Protein AF-0000000080324802 (afdb_homodimer)

Organism: NCBI:txid1503925

Foldseek 3Di:
DPPPPDDQDPVDPVSVVCQQQVDPFRLVQLVVQAVDWDWLVRSPVRTPPDDSVNSVVSVVSNVVVQQKDKDWDPDVVITIIIHGDPNVVVCVVVSVVVVVVCVVCVVVVVVVVVVVVD/DPPPPDDQDPVDPVSVVCQQQVDPFRLVQLVVQAVDWDWLVRSPVRTPPDDSVNSVVNVVSNVVVQQKDKDWDPDVVITIIIHGDPNVVVCVVVSVVVVVVCVVCVVVVVVVVVVVVD

Nearest PDB structures (foldseek):
  4a5m-assembly1_B  TM=9.464E-01  e=4.669E-08  Bacillus subtilis
  4a5n-assembly2_D  TM=9.193E-01  e=5.627E-08  Bacillus subtilis
  7kd3-assembly1_A  TM=9.322E-01  e=9.259E-08  Clostridioides difficile R20291
  2fsw-assembly1_A  TM=8.978E-01  e=1.345E-07  Porphyromonas gingivalis W83
  1yyv-assembly1_B  TM=8.438E-01  e=3.878E-06  Salmonella enterica subsp. enterica serovar Typhimurium str. LT2

Solvent-accessible surface area (backbone atoms only — not comparable to full-atom values): 12964 Å² total; per-residue (Å²): 99,89,68,67,88,70,79,80,56,59,88,37,12,46,59,39,30,29,72,69,48,32,36,57,53,45,58,59,52,51,55,58,27,70,78,38,72,36,35,71,70,56,48,48,71,70,40,85,89,54,48,70,71,58,46,52,52,52,50,49,50,29,36,65,70,47,28,33,42,77,47,77,42,96,44,94,71,76,41,54,33,33,34,64,29,75,63,30,54,69,45,48,64,56,47,51,51,40,21,52,52,11,46,73,40,20,66,60,49,51,53,44,57,58,48,70,56,96,101,89,67,68,86,70,80,80,54,58,87,36,13,48,58,37,32,30,70,69,48,33,37,56,53,45,59,59,51,52,56,56,27,69,78,38,73,36,34,71,70,57,48,47,72,70,39,85,88,52,49,70,69,57,47,51,53,53,52,51,52,31,37,67,70,48,28,32,42,76,48,77,41,96,44,94,71,74,40,56,33,34,35,63,29,74,64,29,55,69,44,47,64,57,49,51,52,39,22,52,51,10,46,72,42,22,65,59,50,51,54,43,56,60,49,69,54,98

pLDDT: mean 93.92, std 11.59, range [32.81, 98.88]

Radius of gyration: 18.69 Å; Cα contacts (8 Å, |Δi|>4): 326; chains: 2; bounding box: 40×59×43 Å

Structure (mmCIF, N/CA/C/O backbone):
data_AF-0000000080324802-model_v1
#
loop_
_entity.id
_entity.type
_entity.pdbx_description
1 polymer 'Contig104, whole genome shotgun sequence'
#
loop_
_atom_site.group_PDB
_atom_site.id
_atom_site.type_symbol
_atom_site.label_atom_id
_atom_site.label_alt_id
_atom_site.label_comp_id
_atom_site.label_asym_id
_atom_site.label_entity_id
_atom_site.label_seq_id
_atom_site.pdbx_PDB_ins_code
_atom_site.Cartn_x
_atom_site.Cartn_y
_atom_site.Cartn_z
_atom_site.occupancy
_atom_site.B_iso_or_equiv
_atom_site.auth_seq_id
_atom_site.auth_comp_id
_atom_site.auth_asym_id
_atom_site.auth_atom_id
_atom_site.pdbx_PDB_model_num
ATOM 1 N N . MET A 1 1 ? -12.227 -21.125 10.648 1 33.34 1 MET A N 1
ATOM 2 C CA . MET A 1 1 ? -12.555 -20.016 9.773 1 33.34 1 MET A CA 1
ATOM 3 C C . MET A 1 1 ? -11.938 -18.719 10.281 1 33.34 1 MET A C 1
ATOM 5 O O . MET A 1 1 ? -12.203 -18.297 11.406 1 33.34 1 MET A O 1
ATOM 9 N N . TYR A 1 2 ? -10.719 -18.5 10.031 1 48.22 2 TYR A N 1
ATOM 10 C CA . TYR A 1 2 ? -10.094 -17.328 10.633 1 48.22 2 TYR A CA 1
ATOM 11 C C . TYR A 1 2 ? -10.953 -16.094 10.43 1 48.22 2 TYR A C 1
ATOM 13 O O . TYR A 1 2 ? -11.211 -15.68 9.297 1 48.22 2 TYR A O 1
ATOM 21 N N . GLN A 1 3 ? -12.023 -16.016 11.266 1 51.84 3 GLN A N 1
ATOM 22 C CA . GLN A 1 3 ? -12.992 -14.93 11.211 1 51.84 3 GLN A CA 1
ATOM 23 C C . GLN A 1 3 ? -12.289 -13.57 11.281 1 51.84 3 GLN A C 1
ATOM 25 O O . GLN A 1 3 ? -11.484 -13.328 12.188 1 51.84 3 GLN A O 1
ATOM 30 N N . ARG A 1 4 ? -12.18 -13.109 10.062 1 65.12 4 ARG A N 1
ATOM 31 C CA . ARG A 1 4 ? -11.695 -11.734 10.125 1 65.12 4 ARG A CA 1
ATOM 32 C C . ARG A 1 4 ? -12.484 -10.93 11.148 1 65.12 4 ARG A C 1
ATOM 34 O O . ARG A 1 4 ? -13.719 -10.992 11.18 1 65.12 4 ARG A O 1
ATOM 41 N N . LYS A 1 5 ? -12 -10.469 12.211 1 64.25 5 LYS A N 1
ATOM 42 C CA . LYS A 1 5 ? -12.648 -9.727 13.281 1 64.25 5 LYS A CA 1
ATOM 43 C C . LYS A 1 5 ? -13.328 -8.469 12.742 1 64.25 5 LYS A C 1
ATOM 45 O O . LYS A 1 5 ? -14.438 -8.125 13.156 1 64.25 5 LYS A O 1
ATOM 50 N N . ILE A 1 6 ? -12.766 -7.824 11.641 1 72.25 6 ILE A N 1
ATOM 51 C CA . ILE A 1 6 ? -13.391 -6.633 11.078 1 72.25 6 ILE A CA 1
ATOM 52 C C . ILE A 1 6 ? -13.805 -6.906 9.633 1 72.25 6 ILE A C 1
ATOM 54 O O . ILE A 1 6 ? -12.961 -7.16 8.773 1 72.25 6 ILE A O 1
ATOM 58 N N . PRO A 1 7 ? -15.156 -6.93 9.469 1 85.62 7 PRO A N 1
ATOM 59 C CA . PRO A 1 7 ? -15.633 -7.227 8.117 1 85.62 7 PRO A CA 1
ATOM 60 C C . PRO A 1 7 ? -15.172 -6.203 7.086 1 85.62 7 PRO A C 1
ATOM 62 O O . PRO A 1 7 ? -15.039 -5.02 7.406 1 85.62 7 PRO A O 1
ATOM 65 N N . ILE A 1 8 ? -14.969 -6.656 5.902 1 90.19 8 ILE A N 1
ATOM 66 C CA . ILE A 1 8 ? -14.602 -5.789 4.785 1 90.19 8 ILE A CA 1
ATOM 67 C C . ILE A 1 8 ? -15.844 -5.086 4.246 1 90.19 8 ILE A C 1
ATOM 69 O O . ILE A 1 8 ? -16.891 -5.711 4.094 1 90.19 8 ILE A O 1
ATOM 73 N N . ASP A 1 9 ? -15.766 -3.789 4.125 1 94.31 9 ASP A N 1
ATOM 74 C CA . ASP A 1 9 ? -16.812 -3.037 3.43 1 94.31 9 ASP A CA 1
ATOM 75 C C . ASP A 1 9 ? -16.625 -3.123 1.916 1 94.31 9 ASP A C 1
ATOM 77 O O . ASP A 1 9 ? -15.859 -2.355 1.333 1 94.31 9 ASP A O 1
ATOM 81 N N . TYR A 1 10 ? -17.422 -3.932 1.257 1 95.88 10 TYR A N 1
ATOM 82 C CA . TYR A 1 10 ? -17.234 -4.207 -0.165 1 95.88 10 TYR A CA 1
ATOM 83 C C . TYR A 1 10 ? -17.797 -3.068 -1.014 1 95.88 10 TYR A C 1
ATOM 85 O O . TYR A 1 10 ? -17.578 -3.031 -2.229 1 95.88 10 TYR A O 1
ATOM 93 N N . ASP A 1 11 ? -18.453 -2.109 -0.338 1 96.19 11 ASP A N 1
ATOM 94 C CA . ASP A 1 11 ? -18.969 -0.951 -1.063 1 96.19 11 ASP A CA 1
ATOM 95 C C . ASP A 1 11 ? -17.922 0.167 -1.113 1 96.19 11 ASP A C 1
ATOM 97 O O . ASP A 1 11 ? -18.125 1.177 -1.792 1 96.19 11 ASP A O 1
ATOM 101 N N . CYS A 1 12 ? -16.906 -0.024 -0.441 1 96.62 12 CYS A N 1
ATOM 102 C CA . CYS A 1 12 ? -15.781 0.908 -0.493 1 96.62 12 CYS A CA 1
ATOM 103 C C . CYS A 1 12 ? -14.625 0.328 -1.299 1 96.62 12 CYS A C 1
ATOM 105 O O . CYS A 1 12 ? -13.898 -0.542 -0.814 1 96.62 12 CYS A O 1
ATOM 107 N N . GLY A 1 13 ? -14.414 0.91 -2.438 1 98.38 13 GLY A N 1
ATOM 108 C CA . GLY A 1 13 ? -13.391 0.405 -3.34 1 98.38 13 GLY A CA 1
ATOM 109 C C . GLY A 1 13 ? -11.992 0.485 -2.76 1 98.38 13 GLY A C 1
ATOM 110 O O . GLY A 1 13 ? -11.18 -0.419 -2.959 1 98.38 13 GLY A O 1
ATOM 111 N N . LEU A 1 14 ? -11.812 1.562 -2.102 1 98 14 LEU A N 1
ATOM 112 C CA . LEU A 1 14 ? -10.492 1.759 -1.514 1 98 14 LEU A CA 1
ATOM 113 C C . LEU A 1 14 ? -10.211 0.702 -0.453 1 98 14 LEU A C 1
ATOM 115 O O . LEU A 1 14 ? -9.109 0.152 -0.399 1 98 14 LEU A O 1
ATOM 119 N N . THR A 1 15 ? -11.172 0.353 0.375 1 96.88 15 THR A N 1
ATOM 120 C CA . THR A 1 15 ? -11.031 -0.7 1.375 1 96.88 15 THR A CA 1
ATOM 121 C C . THR A 1 15 ? -10.742 -2.041 0.712 1 96.88 15 THR A C 1
ATOM 123 O O . THR A 1 15 ? -9.852 -2.779 1.156 1 96.88 15 THR A O 1
ATOM 126 N N . VAL A 1 16 ? -11.414 -2.299 -0.353 1 97.75 16 VAL A N 1
ATOM 127 C CA . VAL A 1 16 ? -11.203 -3.535 -1.098 1 97.75 16 VAL A CA 1
ATOM 128 C C . VAL A 1 16 ? -9.789 -3.568 -1.665 1 97.75 16 VAL A C 1
ATOM 130 O O . VAL A 1 16 ? -9.078 -4.562 -1.514 1 97.75 16 VAL A O 1
ATOM 133 N N . ALA A 1 17 ? -9.375 -2.459 -2.258 1 98.44 17 ALA A N 1
ATOM 134 C CA . ALA A 1 17 ? -8.047 -2.379 -2.85 1 98.44 17 ALA A CA 1
ATOM 135 C C . ALA A 1 17 ? -6.965 -2.594 -1.795 1 98.44 17 ALA A C 1
ATOM 137 O O . ALA A 1 17 ? -6.004 -3.332 -2.023 1 98.44 17 ALA A O 1
ATOM 138 N N . MET A 1 18 ? -7.129 -2.004 -0.628 1 97.38 18 MET A N 1
ATOM 139 C CA . MET A 1 18 ? -6.094 -2.086 0.399 1 97.38 18 MET A CA 1
ATOM 140 C C . MET A 1 18 ? -6.062 -3.475 1.029 1 97.38 18 MET A C 1
ATOM 142 O O . MET A 1 18 ? -5.012 -3.934 1.476 1 97.38 18 MET A O 1
ATOM 146 N N . GLU A 1 19 ? -7.18 -4.168 0.976 1 96.5 19 GLU A N 1
ATOM 147 C CA . GLU A 1 19 ? -7.184 -5.562 1.403 1 96.5 19 GLU A CA 1
ATOM 148 C C . GLU A 1 19 ? -6.305 -6.422 0.496 1 96.5 19 GLU A C 1
ATOM 150 O O . GLU A 1 19 ? -5.602 -7.316 0.969 1 96.5 19 GLU A O 1
ATOM 155 N N . VAL A 1 20 ? -6.297 -6.094 -0.735 1 98 20 VAL A N 1
ATOM 156 C CA . VAL A 1 20 ? -5.664 -6.941 -1.741 1 98 20 VAL A CA 1
ATOM 157 C C . VAL A 1 20 ? -4.199 -6.547 -1.907 1 98 20 VAL A C 1
ATOM 159 O O . VAL A 1 20 ? -3.316 -7.406 -1.938 1 98 20 VAL A O 1
ATOM 162 N N . VAL A 1 21 ? -3.982 -5.176 -1.928 1 98 21 VAL A N 1
ATOM 163 C CA . VAL A 1 21 ? -2.641 -4.773 -2.33 1 98 21 VAL A CA 1
ATOM 164 C C . VAL A 1 21 ? -2.072 -3.783 -1.315 1 98 21 VAL A C 1
ATOM 166 O O . VAL A 1 21 ? -0.993 -3.223 -1.523 1 98 21 VAL A O 1
ATOM 169 N N . GLY A 1 22 ? -2.758 -3.549 -0.226 1 96.44 22 GLY A N 1
ATOM 170 C CA . GLY A 1 22 ? -2.338 -2.586 0.778 1 96.44 22 GLY A CA 1
ATOM 171 C C . GLY A 1 22 ? -1.146 -3.053 1.592 1 96.44 22 GLY A C 1
ATOM 172 O O . GLY A 1 22 ? -1.295 -3.443 2.752 1 96.44 22 GLY A O 1
ATOM 173 N N . SER A 1 23 ? -0.041 -3.113 1.056 1 95.31 23 SER A N 1
ATOM 174 C CA . SER A 1 23 ? 1.214 -3.457 1.717 1 95.31 23 SER A CA 1
ATOM 175 C C . SER A 1 23 ? 2.395 -2.744 1.064 1 95.31 23 SER A C 1
ATOM 177 O O . SER A 1 23 ? 2.311 -2.32 -0.09 1 95.31 23 SER A O 1
ATOM 179 N N . LYS A 1 24 ? 3.461 -2.707 1.739 1 94 24 LYS A N 1
ATOM 180 C CA . LYS A 1 24 ? 4.652 -2.016 1.256 1 94 24 LYS A CA 1
ATOM 181 C C . LYS A 1 24 ? 5.25 -2.729 0.048 1 94 24 LYS A C 1
ATOM 183 O O . LYS A 1 24 ? 5.848 -2.092 -0.822 1 94 24 LYS A O 1
ATOM 188 N N . TRP A 1 25 ? 4.898 -4.062 -0.118 1 96.69 25 TRP A N 1
ATOM 189 C CA . TRP A 1 25 ? 5.711 -4.867 -1.022 1 96.69 25 TRP A CA 1
ATOM 190 C C . TRP A 1 25 ? 4.895 -5.316 -2.232 1 96.69 25 TRP A C 1
ATOM 192 O O . TRP A 1 25 ? 5.461 -5.676 -3.268 1 96.69 25 TRP A O 1
ATOM 202 N N . LYS A 1 26 ? 3.645 -5.266 -2.199 1 98.06 26 LYS A N 1
ATOM 203 C CA . LYS A 1 26 ? 2.83 -6.008 -3.16 1 98.06 26 LYS A CA 1
ATOM 204 C C . LYS A 1 26 ? 2.92 -5.383 -4.551 1 98.06 26 LYS A C 1
ATOM 206 O O . LYS A 1 26 ? 2.998 -6.098 -5.551 1 98.06 26 LYS A O 1
ATOM 211 N N . PHE A 1 27 ? 2.963 -4.094 -4.59 1 98.25 27 PHE A N 1
ATOM 212 C CA . PHE A 1 27 ? 3.062 -3.445 -5.891 1 98.25 27 PHE A CA 1
ATOM 213 C C . PHE A 1 27 ? 4.395 -3.766 -6.555 1 98.25 27 PHE A C 1
ATOM 215 O O . PHE A 1 27 ? 4.441 -4.055 -7.754 1 98.25 27 PHE A O 1
ATOM 222 N N . CYS A 1 28 ? 5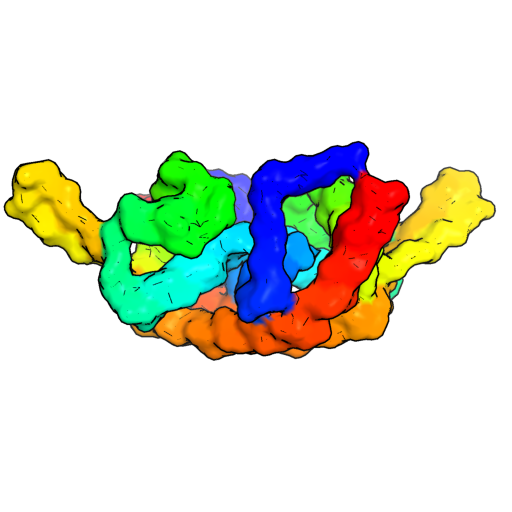.438 -3.805 -5.805 1 98.06 28 CYS A N 1
ATOM 223 C CA . CYS A 1 28 ? 6.75 -4.141 -6.344 1 98.06 28 CYS A CA 1
ATOM 224 C C . CYS A 1 28 ? 6.801 -5.598 -6.785 1 98.06 28 CYS A C 1
ATOM 226 O O . CYS A 1 28 ? 7.359 -5.91 -7.836 1 98.06 28 CYS A O 1
ATOM 228 N N . LEU A 1 29 ? 6.199 -6.426 -6.012 1 98.62 29 LEU A N 1
ATOM 229 C CA . LEU A 1 29 ? 6.145 -7.84 -6.355 1 98.62 29 LEU A CA 1
ATOM 230 C C . LEU A 1 29 ? 5.402 -8.047 -7.672 1 98.62 29 LEU A C 1
ATOM 232 O O . LEU A 1 29 ? 5.887 -8.758 -8.555 1 98.62 29 LEU A O 1
ATOM 236 N N . LEU A 1 30 ? 4.254 -7.371 -7.785 1 98.81 30 LEU A N 1
ATOM 237 C CA . LEU A 1 30 ? 3.441 -7.52 -8.984 1 98.81 30 LEU A CA 1
ATOM 238 C C . LEU A 1 30 ? 4.164 -6.961 -10.211 1 98.81 30 LEU A C 1
ATOM 240 O O . LEU A 1 30 ? 4.074 -7.523 -11.297 1 98.81 30 LEU A O 1
ATOM 244 N N . ASP A 1 31 ? 4.855 -5.879 -10.008 1 98.62 31 ASP A N 1
ATOM 245 C CA . ASP A 1 31 ? 5.664 -5.309 -11.086 1 98.62 31 ASP A CA 1
ATOM 246 C C . ASP A 1 31 ? 6.73 -6.297 -11.547 1 98.62 31 ASP A C 1
ATOM 248 O O . ASP A 1 31 ? 6.895 -6.52 -12.75 1 98.62 31 ASP A O 1
ATOM 252 N N . GLU A 1 32 ? 7.445 -6.91 -10.648 1 98.56 32 GLU A N 1
ATOM 253 C CA . GLU A 1 32 ? 8.5 -7.863 -10.984 1 98.56 32 GLU A CA 1
ATOM 254 C C . GLU A 1 32 ? 7.93 -9.086 -11.703 1 98.56 32 GLU A C 1
ATOM 256 O O . GLU A 1 32 ? 8.492 -9.539 -12.695 1 98.56 32 GLU A O 1
ATOM 261 N N . ILE A 1 33 ? 6.812 -9.555 -11.258 1 98.81 33 ILE A N 1
ATOM 262 C CA . ILE A 1 33 ? 6.207 -10.758 -11.82 1 98.81 33 ILE A CA 1
ATOM 263 C C . ILE A 1 33 ? 5.648 -10.453 -13.211 1 98.81 33 ILE A C 1
ATOM 265 O O . ILE A 1 33 ? 5.598 -11.336 -14.07 1 98.81 33 ILE A O 1
ATOM 269 N N . SER A 1 34 ? 5.258 -9.195 -13.406 1 98.69 34 SER A N 1
ATOM 270 C CA . SER A 1 34 ? 4.727 -8.805 -14.711 1 98.69 34 SER A CA 1
ATOM 271 C C . SER A 1 34 ? 5.785 -8.945 -15.805 1 98.69 34 SER A C 1
ATOM 273 O O . SER A 1 34 ? 5.457 -8.984 -16.984 1 98.69 34 SER A O 1
ATOM 275 N N . LYS A 1 35 ? 7 -8.992 -15.453 1 98.31 35 LYS A N 1
ATOM 276 C CA . LYS A 1 35 ? 8.109 -9.102 -16.406 1 98.31 35 LYS A CA 1
ATOM 277 C C . LYS A 1 35 ? 8.344 -10.555 -16.797 1 98.31 35 LYS A C 1
ATOM 279 O O . LYS A 1 35 ? 9.18 -10.844 -17.656 1 98.31 35 LYS A O 1
ATOM 284 N N . GLY A 1 36 ? 7.676 -11.484 -16.125 1 98.19 36 GLY A N 1
ATOM 285 C CA . GLY A 1 36 ? 7.77 -12.914 -16.359 1 98.19 36 GLY A CA 1
ATOM 286 C C . GLY A 1 36 ? 7.566 -13.734 -15.102 1 98.19 36 GLY A C 1
ATOM 287 O O . GLY A 1 36 ? 7.605 -13.203 -13.992 1 98.19 36 GLY A O 1
ATOM 288 N N . LYS A 1 37 ? 7.336 -15.023 -15.328 1 98.38 37 LYS A N 1
ATOM 289 C CA . LYS A 1 37 ? 7.184 -15.914 -14.18 1 98.38 37 LYS A CA 1
ATOM 290 C C . LYS A 1 37 ? 8.391 -15.828 -13.258 1 98.38 37 LYS A C 1
ATOM 292 O O . LYS A 1 37 ? 9.531 -15.75 -13.719 1 98.38 37 LYS A O 1
ATOM 297 N N . LYS A 1 38 ? 8.148 -15.898 -11.945 1 98.75 38 LYS A N 1
ATOM 298 C CA . LYS A 1 38 ? 9.227 -15.727 -10.977 1 98.75 38 LYS A CA 1
ATOM 299 C C . LYS A 1 38 ? 9.156 -16.781 -9.875 1 98.75 38 LYS A C 1
ATOM 301 O O . LYS A 1 38 ? 8.062 -17.172 -9.469 1 98.75 38 LYS A O 1
ATOM 306 N N . ARG A 1 39 ? 10.297 -17.203 -9.445 1 98.38 39 ARG A N 1
ATOM 307 C CA . ARG A 1 39 ? 10.406 -18.031 -8.242 1 98.38 39 ARG A CA 1
ATOM 308 C C . ARG A 1 39 ? 10.555 -17.156 -7.004 1 98.38 39 ARG A C 1
ATOM 310 O O . ARG A 1 39 ? 11.016 -16.016 -7.09 1 98.38 39 ARG A O 1
ATOM 317 N N . PRO A 1 40 ? 10.203 -17.719 -5.84 1 98.19 40 PRO A N 1
ATOM 318 C CA . PRO A 1 40 ? 10.336 -16.953 -4.602 1 98.19 40 PRO A CA 1
ATOM 319 C C . PRO A 1 40 ? 11.75 -16.406 -4.395 1 98.19 40 PRO A C 1
ATOM 321 O O . PRO A 1 40 ? 11.922 -15.25 -4.008 1 98.19 40 PRO A O 1
ATOM 324 N N . ARG A 1 41 ? 12.688 -17.125 -4.695 1 96.81 41 ARG A N 1
ATOM 325 C CA . ARG A 1 41 ? 14.07 -16.688 -4.5 1 96.81 41 ARG A CA 1
ATOM 326 C C . ARG A 1 41 ? 14.398 -15.492 -5.383 1 96.81 41 ARG A C 1
ATOM 328 O O . ARG A 1 41 ? 15.117 -14.586 -4.961 1 96.81 41 ARG A O 1
ATOM 335 N N . ASP A 1 42 ? 13.883 -15.492 -6.613 1 97.5 42 ASP A N 1
ATOM 336 C CA . ASP A 1 42 ? 14.078 -14.367 -7.523 1 97.5 42 ASP A CA 1
ATOM 337 C C . ASP A 1 42 ? 13.438 -13.094 -6.965 1 97.5 42 ASP A C 1
ATOM 339 O O . ASP A 1 42 ? 13.984 -12 -7.117 1 97.5 42 ASP A O 1
ATOM 343 N N . LEU A 1 43 ? 12.336 -13.273 -6.297 1 98.38 43 LEU A N 1
ATOM 344 C CA . LEU A 1 43 ? 11.57 -12.141 -5.785 1 98.38 43 LEU A CA 1
ATOM 345 C C . LEU A 1 43 ? 12.242 -11.539 -4.551 1 98.38 43 LEU A C 1
ATOM 347 O O . LEU A 1 43 ? 12.266 -10.32 -4.379 1 98.38 43 LEU A O 1
ATOM 351 N N . VAL A 1 44 ? 12.852 -12.383 -3.701 1 97.38 44 VAL A N 1
ATOM 352 C CA . VAL A 1 44 ? 13.578 -11.891 -2.535 1 97.38 44 VAL A CA 1
ATOM 353 C C . VAL A 1 44 ? 14.742 -11.008 -2.984 1 97.38 44 VAL A C 1
ATOM 355 O O . VAL A 1 44 ? 15.016 -9.977 -2.371 1 97.38 44 VAL A O 1
ATOM 358 N N . ASN A 1 45 ? 15.336 -11.367 -4.105 1 95.75 45 ASN A N 1
ATOM 359 C CA . ASN A 1 45 ? 16.5 -10.641 -4.621 1 95.75 45 ASN A CA 1
ATOM 360 C C . ASN A 1 45 ? 16.078 -9.352 -5.324 1 95.75 45 ASN A C 1
ATOM 362 O O . ASN A 1 45 ? 16.812 -8.367 -5.309 1 95.75 45 ASN A O 1
ATOM 366 N N . ALA A 1 46 ? 14.914 -9.375 -5.898 1 95.56 46 ALA A N 1
ATOM 367 C CA . ALA A 1 46 ? 14.484 -8.273 -6.758 1 95.56 46 ALA A CA 1
ATOM 368 C C . ALA A 1 46 ? 13.82 -7.176 -5.938 1 95.56 46 ALA A C 1
ATOM 370 O O . ALA A 1 46 ? 13.836 -6.004 -6.328 1 95.56 46 ALA A O 1
ATOM 371 N N . VAL A 1 47 ? 13.188 -7.516 -4.805 1 95.25 47 VAL A N 1
ATOM 372 C CA . VAL A 1 47 ? 12.445 -6.555 -3.996 1 95.25 47 VAL A CA 1
ATOM 373 C C . VAL A 1 47 ? 13.242 -6.199 -2.746 1 95.25 47 VAL A C 1
ATOM 375 O O . VAL A 1 47 ? 13.336 -7 -1.81 1 95.25 47 VAL A O 1
ATOM 378 N N . ASN A 1 48 ? 13.695 -5.031 -2.736 1 88.44 48 ASN A N 1
ATOM 379 C CA . ASN A 1 48 ? 14.641 -4.574 -1.72 1 88.44 48 ASN A CA 1
ATOM 380 C C . ASN A 1 48 ? 14.008 -4.562 -0.332 1 88.44 48 ASN A C 1
ATOM 382 O O . ASN A 1 48 ? 12.945 -3.971 -0.137 1 88.44 48 ASN A O 1
ATOM 386 N N . GLY A 1 49 ? 14.727 -5.348 0.542 1 92.12 49 GLY A N 1
ATOM 387 C CA . GLY A 1 49 ? 14.367 -5.215 1.946 1 92.12 49 GLY A CA 1
ATOM 388 C C . GLY A 1 49 ? 13.336 -6.234 2.398 1 92.12 49 GLY A C 1
ATOM 389 O O . GLY A 1 49 ? 13.078 -6.367 3.596 1 92.12 49 GLY A O 1
ATOM 390 N N . ILE A 1 50 ? 12.789 -7 1.53 1 95.44 50 ILE A N 1
ATOM 391 C CA . ILE A 1 50 ? 11.773 -7.973 1.922 1 95.44 50 ILE A CA 1
ATOM 392 C C . ILE A 1 50 ? 12.453 -9.234 2.447 1 95.44 50 ILE A C 1
ATOM 394 O O . ILE A 1 50 ? 13.461 -9.68 1.901 1 95.44 50 ILE A O 1
ATOM 398 N N . THR A 1 51 ? 11.977 -9.781 3.541 1 96.81 51 THR A N 1
ATOM 399 C CA . THR A 1 51 ? 12.469 -11.062 4.051 1 96.81 51 THR A CA 1
ATOM 400 C C . THR A 1 51 ? 11.703 -12.219 3.43 1 96.81 51 THR A C 1
ATOM 402 O O . THR A 1 51 ? 10.609 -12.039 2.893 1 96.81 51 THR A O 1
ATOM 405 N N . ARG A 1 52 ? 12.211 -13.352 3.523 1 97.44 52 ARG A N 1
ATOM 406 C CA . ARG A 1 52 ? 11.578 -14.547 2.975 1 97.44 52 ARG A CA 1
ATOM 407 C C . ARG A 1 52 ? 10.211 -14.781 3.611 1 97.44 52 ARG A C 1
ATOM 409 O O . ARG A 1 52 ? 9.258 -15.148 2.926 1 97.44 52 ARG A O 1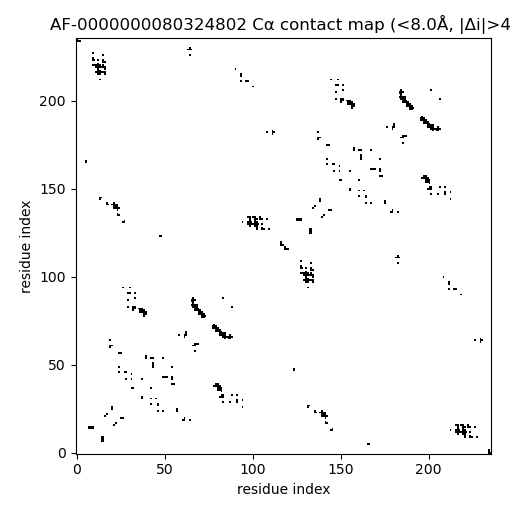
ATOM 416 N N . ARG A 1 53 ? 10.18 -14.586 4.891 1 97.81 53 ARG A N 1
ATOM 417 C CA . ARG A 1 53 ? 8.93 -14.805 5.617 1 97.81 53 ARG A CA 1
ATOM 418 C C . ARG A 1 53 ? 7.836 -13.867 5.125 1 97.81 53 ARG A C 1
ATOM 420 O O . ARG A 1 53 ? 6.719 -14.297 4.848 1 97.81 53 ARG A O 1
ATOM 427 N N . VAL A 1 54 ? 8.133 -12.633 5.016 1 97.56 54 VAL A N 1
ATOM 428 C CA . VAL A 1 54 ? 7.176 -11.625 4.574 1 97.56 54 VAL A CA 1
ATOM 429 C C . VAL A 1 54 ? 6.773 -11.898 3.125 1 97.56 54 VAL A C 1
ATOM 431 O O . VAL A 1 54 ? 5.594 -11.828 2.779 1 97.56 54 VAL A O 1
ATOM 434 N N . LEU A 1 55 ? 7.742 -12.25 2.328 1 98.38 55 LEU A N 1
ATOM 435 C CA . LEU A 1 55 ? 7.48 -12.57 0.929 1 98.38 55 LEU A CA 1
ATOM 436 C C . LEU A 1 55 ? 6.469 -13.711 0.813 1 98.38 55 LEU A C 1
ATOM 438 O O . LEU A 1 55 ? 5.477 -13.586 0.09 1 98.38 55 LEU A O 1
ATOM 442 N N . GLN A 1 56 ? 6.691 -14.727 1.5 1 98.31 56 GLN A N 1
ATOM 443 C CA . GLN A 1 56 ? 5.816 -15.891 1.414 1 98.31 56 GLN A CA 1
ATOM 444 C C . GLN A 1 56 ? 4.387 -15.539 1.808 1 98.31 56 GLN A C 1
ATOM 446 O O . GLN A 1 56 ? 3.432 -15.977 1.162 1 98.31 56 GLN A O 1
ATOM 451 N N . ASN A 1 57 ? 4.328 -14.758 2.844 1 98.06 57 ASN A N 1
ATOM 452 C CA . ASN A 1 57 ? 3.01 -14.312 3.279 1 98.06 57 ASN A CA 1
ATOM 453 C C . ASN A 1 57 ? 2.314 -13.484 2.205 1 98.06 57 ASN A C 1
ATOM 455 O O . ASN A 1 57 ? 1.13 -13.68 1.932 1 98.06 57 ASN A O 1
ATOM 459 N N . GLN A 1 58 ? 3.043 -12.578 1.544 1 98.25 58 GLN A N 1
ATOM 460 C CA . GLN A 1 58 ? 2.475 -11.727 0.502 1 98.25 58 GLN A CA 1
ATOM 461 C C . GLN A 1 58 ? 2.055 -12.555 -0.711 1 98.25 58 GLN A C 1
ATOM 463 O O . GLN A 1 58 ? 0.998 -12.312 -1.298 1 98.25 58 GLN A O 1
ATOM 468 N N . LEU A 1 59 ? 2.861 -13.523 -1.048 1 98.56 59 LEU A N 1
ATOM 469 C CA . LEU A 1 59 ? 2.555 -14.383 -2.184 1 98.56 59 LEU A CA 1
ATOM 470 C C . LEU A 1 59 ? 1.312 -15.227 -1.91 1 98.56 59 LEU A C 1
ATOM 472 O O . LEU A 1 59 ? 0.442 -15.352 -2.775 1 98.56 59 LEU A O 1
ATOM 476 N N . ARG A 1 60 ? 1.228 -15.727 -0.731 1 98.12 60 ARG A N 1
ATOM 477 C CA . ARG A 1 60 ? 0.063 -16.516 -0.341 1 98.12 60 ARG A CA 1
ATOM 478 C C . ARG A 1 60 ? -1.212 -15.688 -0.411 1 98.12 60 ARG A C 1
ATOM 480 O O . ARG A 1 60 ? -2.229 -16.141 -0.939 1 98.12 60 ARG A O 1
ATOM 487 N N . GLU A 1 61 ? -1.168 -14.508 0.082 1 98 61 GLU A N 1
ATOM 488 C CA . GLU A 1 61 ? -2.334 -13.633 0.084 1 98 61 GLU A CA 1
ATOM 489 C C . GLU A 1 61 ? -2.744 -13.258 -1.337 1 98 61 GLU A C 1
ATOM 491 O O . GLU A 1 61 ? -3.93 -13.273 -1.672 1 98 61 GLU A O 1
ATOM 496 N N . LEU A 1 62 ? -1.767 -12.922 -2.129 1 98.69 62 LEU A N 1
ATOM 497 C CA . LEU A 1 62 ? -2.049 -12.539 -3.51 1 98.69 62 LEU A CA 1
ATOM 498 C C . LEU A 1 62 ? -2.623 -13.719 -4.289 1 98.69 62 LEU A C 1
ATOM 500 O O . LEU A 1 62 ? -3.477 -13.531 -5.16 1 98.69 62 LEU A O 1
ATOM 504 N N . GLU A 1 63 ? -2.119 -14.891 -3.971 1 98.5 63 GLU A N 1
ATOM 505 C CA . GLU A 1 63 ? -2.682 -16.094 -4.582 1 98.5 63 GLU A CA 1
ATOM 506 C C . GLU A 1 63 ? -4.113 -16.328 -4.113 1 98.5 63 GLU A C 1
ATOM 508 O O . GLU A 1 63 ? -5 -16.594 -4.926 1 98.5 63 GLU A O 1
ATOM 513 N N . LEU A 1 64 ? -4.32 -16.203 -2.828 1 97.38 64 LEU A N 1
ATOM 514 C CA . LEU A 1 64 ? -5.645 -16.391 -2.248 1 97.38 64 LEU A CA 1
ATOM 515 C C . LEU A 1 64 ? -6.652 -15.422 -2.873 1 97.38 64 LEU A C 1
ATOM 517 O O . LEU A 1 64 ? -7.789 -15.805 -3.148 1 97.38 64 LEU A O 1
ATOM 521 N N . HIS A 1 65 ? -6.219 -14.203 -3.162 1 98.06 65 HIS A N 1
ATOM 522 C CA . HIS A 1 65 ? -7.117 -13.18 -3.678 1 98.06 65 HIS A CA 1
ATOM 523 C C . HIS A 1 65 ? -7.238 -13.266 -5.195 1 98.06 65 HIS A C 1
ATOM 525 O O . HIS A 1 65 ? -7.859 -12.406 -5.824 1 98.06 65 HIS A O 1
ATOM 531 N N . GLY A 1 66 ? -6.531 -14.234 -5.758 1 97.81 66 GLY A N 1
ATOM 532 C CA . GLY A 1 66 ? -6.691 -14.469 -7.184 1 97.81 66 GLY A CA 1
ATOM 533 C C . GLY A 1 66 ? -5.883 -13.516 -8.047 1 97.81 66 GLY A C 1
ATOM 534 O O . GLY A 1 66 ? -6.141 -13.383 -9.242 1 97.81 66 GLY A O 1
ATOM 535 N N . ILE A 1 67 ? -4.957 -12.883 -7.457 1 98.81 67 ILE A N 1
ATOM 536 C CA . ILE A 1 67 ? -4.117 -11.922 -8.164 1 98.81 67 ILE A CA 1
ATOM 537 C C . ILE A 1 67 ? -2.945 -12.641 -8.82 1 98.81 67 ILE A C 1
ATOM 539 O O . ILE A 1 67 ? -2.506 -12.266 -9.914 1 98.81 67 ILE A O 1
ATOM 543 N N . LEU A 1 68 ? -2.48 -13.664 -8.148 1 98.88 68 LEU A N 1
ATOM 544 C CA . LEU A 1 68 ? -1.395 -14.484 -8.68 1 98.88 68 LEU A CA 1
ATOM 545 C C . LEU A 1 68 ? -1.864 -15.914 -8.93 1 98.88 68 LEU A C 1
ATOM 547 O O . LEU A 1 68 ? -2.689 -16.438 -8.18 1 98.88 68 LEU A O 1
ATOM 551 N N . GLY A 1 69 ? -1.34 -16.438 -10.008 1 98.62 69 GLY A N 1
ATOM 552 C CA . GLY A 1 69 ? -1.331 -17.875 -10.172 1 98.62 69 GLY A CA 1
ATOM 553 C C . GLY A 1 69 ? 0.009 -18.516 -9.844 1 98.62 69 GLY A C 1
ATOM 554 O O . GLY A 1 69 ? 1.016 -17.812 -9.711 1 98.62 69 GLY A O 1
ATOM 555 N N . LYS A 1 70 ? -0.036 -19.812 -9.656 1 97.69 70 LYS A N 1
ATOM 556 C CA . LYS A 1 70 ? 1.143 -20.562 -9.219 1 97.69 70 LYS A CA 1
ATOM 557 C C . LYS A 1 70 ? 1.302 -21.844 -10.023 1 97.69 70 LYS A C 1
ATOM 559 O O . LYS A 1 70 ? 0.35 -22.609 -10.164 1 97.69 70 LYS A O 1
ATOM 564 N N . THR A 1 71 ? 2.455 -22.016 -10.664 1 98.06 71 THR A N 1
ATOM 565 C CA . THR A 1 71 ? 2.801 -23.266 -11.32 1 98.06 71 THR A CA 1
ATOM 566 C C . THR A 1 71 ? 3.766 -24.094 -10.461 1 98.06 71 THR A C 1
ATOM 568 O O . THR A 1 71 ? 4.785 -23.562 -10.008 1 98.06 71 THR A O 1
ATOM 571 N N . VAL A 1 72 ? 3.412 -25.281 -10.305 1 97.31 72 VAL A N 1
ATOM 572 C CA . VAL A 1 72 ? 4.254 -26.172 -9.508 1 97.31 72 VAL A CA 1
ATOM 573 C C . VAL A 1 72 ? 4.938 -27.188 -10.422 1 97.31 72 VAL A C 1
ATOM 575 O O . VAL A 1 72 ? 4.285 -27.828 -11.25 1 97.31 72 VAL A O 1
ATOM 578 N N . TYR A 1 73 ? 6.207 -27.266 -10.32 1 96.5 73 TYR A N 1
ATOM 579 C CA . TYR A 1 73 ? 6.996 -28.234 -11.07 1 96.5 73 TYR A CA 1
ATOM 580 C C . TYR A 1 73 ? 7.449 -29.391 -10.172 1 96.5 73 TYR A C 1
ATOM 582 O O . TYR A 1 73 ? 8.148 -29.156 -9.18 1 96.5 73 TYR A O 1
ATOM 590 N N . ASN A 1 74 ? 7.055 -30.484 -10.531 1 94.25 74 ASN A N 1
ATOM 591 C CA . ASN A 1 74 ? 7.402 -31.688 -9.766 1 94.25 74 ASN A CA 1
ATOM 592 C C . ASN A 1 74 ? 8.844 -32.094 -10 1 94.25 74 ASN A C 1
ATOM 594 O O . ASN A 1 74 ? 9.102 -33.094 -10.695 1 94.25 74 ASN A O 1
ATOM 598 N N . GLU A 1 75 ? 9.719 -31.328 -9.539 1 92.94 75 GLU A N 1
ATOM 599 C CA . GLU A 1 75 ? 11.148 -31.609 -9.562 1 92.94 75 GLU A CA 1
ATOM 600 C C . GLU A 1 75 ? 11.727 -31.656 -8.148 1 92.94 75 GLU A C 1
ATOM 602 O O . GLU A 1 75 ? 11.016 -31.391 -7.176 1 92.94 75 GLU A O 1
ATOM 607 N N . THR A 1 76 ? 12.891 -32.344 -8.031 1 91.81 76 THR A N 1
ATOM 608 C CA . THR A 1 76 ? 13.57 -32.375 -6.742 1 91.81 76 THR A CA 1
ATOM 609 C C . THR A 1 76 ? 14.711 -31.375 -6.711 1 91.81 76 THR A C 1
ATOM 611 O O . THR A 1 76 ? 15.641 -31.453 -7.516 1 91.81 76 THR A O 1
ATOM 614 N N . PRO A 1 77 ? 14.461 -30.344 -5.832 1 90.25 77 PRO A N 1
ATOM 615 C CA . PRO A 1 77 ? 13.359 -29.969 -4.941 1 90.25 77 PRO A CA 1
ATOM 616 C C . PRO A 1 77 ? 12.172 -29.375 -5.688 1 90.25 77 PRO A C 1
ATOM 618 O O . PRO A 1 77 ? 12.305 -28.969 -6.84 1 90.25 77 PRO A O 1
ATOM 621 N N . LEU A 1 78 ? 11.016 -29.328 -5.09 1 94.44 78 LEU A N 1
ATOM 622 C CA . LEU A 1 78 ? 9.812 -28.75 -5.684 1 94.44 78 LEU A CA 1
ATOM 623 C C . LEU A 1 78 ? 10.062 -27.297 -6.109 1 94.44 78 LEU A C 1
ATOM 625 O O . LEU A 1 78 ? 10.688 -26.531 -5.379 1 94.44 78 LEU A O 1
ATOM 629 N N . ARG A 1 79 ? 9.719 -27.016 -7.285 1 95.88 79 ARG A N 1
ATOM 630 C CA . ARG A 1 79 ? 9.891 -25.672 -7.824 1 95.88 79 ARG A CA 1
ATOM 631 C C . ARG A 1 79 ? 8.539 -25.016 -8.109 1 95.88 79 ARG A C 1
ATOM 633 O O . ARG A 1 79 ? 7.629 -25.672 -8.633 1 95.88 79 ARG A O 1
ATOM 640 N N . VAL A 1 80 ? 8.461 -23.766 -7.715 1 97.81 80 VAL A N 1
ATOM 641 C CA . VAL A 1 80 ? 7.223 -23.031 -7.973 1 97.81 80 VAL A CA 1
ATOM 642 C C . VAL A 1 80 ? 7.531 -21.719 -8.688 1 97.81 80 VAL A C 1
ATOM 644 O O . VAL A 1 80 ? 8.594 -21.125 -8.477 1 97.81 80 VAL A O 1
ATOM 647 N N . GLU A 1 81 ? 6.59 -21.359 -9.57 1 98.69 81 GLU A N 1
ATOM 648 C CA . GLU A 1 81 ? 6.66 -20.062 -10.227 1 98.69 81 GLU A CA 1
ATOM 649 C C . GLU A 1 81 ? 5.332 -19.312 -10.125 1 98.69 81 GLU A C 1
ATOM 651 O O . GLU A 1 81 ? 4.266 -19.922 -10.242 1 98.69 81 GLU A O 1
ATOM 656 N N . TYR A 1 82 ? 5.441 -18.078 -9.922 1 98.81 82 TYR A N 1
ATOM 657 C CA . TYR A 1 82 ? 4.258 -17.234 -9.844 1 98.81 82 TYR A CA 1
ATOM 658 C C . TYR A 1 82 ? 4.078 -16.422 -11.117 1 98.81 82 TYR A C 1
ATOM 660 O O . TYR A 1 82 ? 5.059 -16.016 -11.742 1 98.81 82 TYR A O 1
ATOM 668 N N . TYR A 1 83 ? 2.824 -16.188 -11.5 1 98.88 83 TYR A N 1
ATOM 669 C CA . TYR A 1 83 ? 2.471 -15.359 -12.641 1 98.88 83 TYR A CA 1
ATOM 670 C C . TYR A 1 83 ? 1.229 -14.531 -12.352 1 98.88 83 TYR A C 1
ATOM 672 O O . TYR A 1 83 ? 0.479 -14.828 -11.414 1 98.88 83 TYR A O 1
ATOM 680 N N . LEU A 1 84 ? 1.029 -13.508 -13.117 1 98.88 84 LEU A N 1
ATOM 681 C CA . LEU A 1 84 ? -0.16 -12.68 -12.953 1 98.88 84 LEU A CA 1
ATOM 682 C C . LEU A 1 84 ? -1.375 -13.336 -13.602 1 98.88 84 LEU A C 1
ATOM 684 O O . LEU A 1 84 ? -1.295 -13.828 -14.727 1 98.88 84 LEU A O 1
ATOM 688 N N . THR A 1 85 ? -2.41 -13.414 -12.859 1 98.75 85 THR A N 1
ATOM 689 C CA . THR A 1 85 ? -3.686 -13.75 -13.477 1 98.75 85 THR A CA 1
ATOM 690 C C . THR A 1 85 ? -4.246 -12.562 -14.258 1 98.75 85 THR A C 1
ATOM 692 O O . THR A 1 85 ? -3.611 -11.508 -14.328 1 98.75 85 THR A O 1
ATOM 695 N N . GLU A 1 86 ? -5.453 -12.773 -14.812 1 98.31 86 GLU A N 1
ATOM 696 C CA . GLU A 1 86 ? -6.129 -11.648 -15.453 1 98.31 86 GLU A CA 1
ATOM 697 C C . GLU A 1 86 ? -6.406 -10.523 -14.453 1 98.31 86 GLU A C 1
ATOM 699 O O . GLU A 1 86 ? -6.199 -9.352 -14.758 1 98.31 86 GLU A O 1
ATOM 704 N N . SER A 1 87 ? -6.828 -10.922 -13.234 1 98.31 87 SER A N 1
ATOM 705 C CA . SER A 1 87 ? -7.059 -9.938 -12.18 1 98.31 87 SER A CA 1
ATOM 706 C C . SER A 1 87 ? -5.762 -9.227 -11.797 1 98.31 87 SER A C 1
ATOM 708 O O . SER A 1 87 ? -5.758 -8.023 -11.562 1 98.31 87 SER A O 1
ATOM 710 N N . GLY A 1 88 ? -4.684 -10.008 -11.758 1 98.75 88 GLY A N 1
ATOM 711 C CA . GLY A 1 88 ? -3.387 -9.414 -11.484 1 98.75 88 GLY A CA 1
ATOM 712 C C . GLY A 1 88 ? -2.959 -8.398 -12.531 1 98.75 88 GLY A C 1
ATOM 713 O O . GLY A 1 88 ? -2.443 -7.332 -12.195 1 98.75 88 GLY A O 1
ATOM 714 N N . GLU A 1 89 ? -3.207 -8.758 -13.781 1 98.69 89 GLU A N 1
ATOM 715 C CA . GLU A 1 89 ? -2.848 -7.871 -14.883 1 98.69 89 GLU A CA 1
ATOM 716 C C . GLU A 1 89 ? -3.633 -6.562 -14.828 1 98.69 89 GLU A C 1
ATOM 718 O O . GLU A 1 89 ? -3.127 -5.512 -15.219 1 98.69 89 GLU A O 1
ATOM 723 N N . SER A 1 90 ? -4.836 -6.621 -14.273 1 98.62 90 SER A N 1
ATOM 724 C CA . SER A 1 90 ? -5.695 -5.445 -14.211 1 98.62 90 SER A CA 1
ATOM 725 C C . SER A 1 90 ? -5.129 -4.395 -13.266 1 98.62 90 SER A C 1
ATOM 727 O O . SER A 1 90 ? -5.574 -3.246 -13.266 1 98.62 90 SER A O 1
ATOM 729 N N . ILE A 1 91 ? -4.102 -4.73 -12.453 1 98.56 91 ILE A N 1
ATOM 730 C CA . ILE A 1 91 ? -3.494 -3.826 -11.484 1 98.56 91 ILE A CA 1
ATOM 731 C C . ILE A 1 91 ? -2.338 -3.068 -12.133 1 98.56 91 ILE A C 1
ATOM 733 O O . ILE A 1 91 ? -1.868 -2.062 -11.602 1 98.56 91 ILE A O 1
ATOM 737 N N . LEU A 1 92 ? -1.868 -3.52 -13.273 1 98.69 92 LEU A N 1
ATOM 738 C CA . LEU A 1 92 ? -0.644 -3.014 -13.883 1 98.69 92 LEU A CA 1
ATOM 739 C C . LEU A 1 92 ? -0.764 -1.525 -14.195 1 98.69 92 LEU A C 1
ATOM 741 O O . LEU A 1 92 ? 0.198 -0.773 -14.023 1 98.69 92 LEU A O 1
ATOM 745 N N . PRO A 1 93 ? -1.96 -1.045 -14.586 1 98.56 93 PRO A N 1
ATOM 746 C CA . PRO A 1 93 ? -2.08 0.401 -14.781 1 98.56 93 PRO A CA 1
ATOM 747 C C . PRO A 1 93 ? -1.878 1.193 -13.492 1 98.56 93 PRO A C 1
ATOM 749 O O . PRO A 1 93 ? -1.344 2.305 -13.523 1 98.56 93 PRO A O 1
ATOM 752 N N . LEU A 1 94 ? -2.309 0.655 -12.383 1 98.62 94 LEU A N 1
ATOM 753 C CA . LEU A 1 94 ? -2.086 1.297 -11.094 1 98.62 94 LEU A CA 1
ATOM 754 C C . LEU A 1 94 ? -0.598 1.349 -10.766 1 98.62 94 LEU A C 1
ATOM 756 O O . LEU A 1 94 ? -0.104 2.361 -10.266 1 98.62 94 LEU A O 1
ATOM 760 N N . ILE A 1 95 ? 0.102 0.283 -11.078 1 98.56 95 ILE A N 1
ATOM 761 C CA . ILE A 1 95 ? 1.54 0.203 -10.852 1 98.56 95 ILE A CA 1
ATOM 762 C C . ILE A 1 95 ? 2.256 1.264 -11.688 1 98.56 95 ILE A C 1
ATOM 764 O O . ILE A 1 95 ? 3.135 1.969 -11.18 1 98.56 95 ILE A O 1
ATOM 768 N N . SER A 1 96 ? 1.805 1.382 -12.906 1 98.56 96 SER A N 1
ATOM 769 C CA . SER A 1 96 ? 2.387 2.393 -13.781 1 98.56 96 SER A CA 1
ATOM 770 C C . SER A 1 96 ? 2.143 3.799 -13.242 1 98.56 96 SER A C 1
ATOM 772 O O . SER A 1 96 ? 3.039 4.645 -13.266 1 98.56 96 SER A O 1
ATOM 774 N N . ALA A 1 97 ? 0.967 4.062 -12.742 1 98.62 97 ALA A N 1
ATOM 775 C CA . ALA A 1 97 ? 0.617 5.371 -12.195 1 98.62 97 ALA A CA 1
ATOM 776 C C . ALA A 1 97 ? 1.428 5.672 -10.938 1 98.62 97 ALA A C 1
ATOM 778 O O . ALA A 1 97 ? 1.91 6.793 -10.758 1 98.62 97 ALA A O 1
ATOM 779 N N . LEU A 1 98 ? 1.606 4.68 -10.141 1 98.56 98 LEU A N 1
ATOM 780 C CA . LEU A 1 98 ? 2.418 4.828 -8.938 1 98.56 98 LEU A CA 1
ATOM 781 C C . LEU A 1 98 ? 3.873 5.105 -9.297 1 98.56 98 LEU A C 1
ATOM 783 O O . LEU A 1 98 ? 4.516 5.961 -8.68 1 98.56 98 LEU A O 1
ATOM 787 N N . ASP A 1 99 ? 4.328 4.383 -10.258 1 98.56 99 ASP A N 1
ATOM 788 C CA . ASP A 1 99 ? 5.699 4.57 -10.711 1 98.56 99 ASP A CA 1
ATOM 789 C C . ASP A 1 99 ? 5.926 5.996 -11.219 1 98.56 99 ASP A C 1
ATOM 791 O O . ASP A 1 99 ? 6.922 6.633 -10.867 1 98.56 99 ASP A O 1
ATOM 795 N N . GLN A 1 100 ? 5 6.445 -11.977 1 98.75 100 GLN A N 1
ATOM 796 C CA . GLN A 1 100 ? 5.109 7.793 -12.523 1 98.75 100 GLN A CA 1
ATOM 797 C C . GLN A 1 100 ? 5.043 8.844 -11.422 1 98.75 100 GLN A C 1
ATOM 799 O O . GLN A 1 100 ? 5.809 9.812 -11.43 1 98.75 100 GLN A O 1
ATOM 804 N N . TRP A 1 101 ? 4.133 8.664 -10.555 1 98.75 101 TRP A N 1
ATOM 805 C CA . TRP A 1 101 ? 4.043 9.594 -9.438 1 98.75 101 TRP A CA 1
ATOM 806 C C . TRP A 1 101 ? 5.336 9.602 -8.625 1 98.75 101 TRP A C 1
ATOM 808 O O . TRP A 1 101 ? 5.848 10.664 -8.266 1 98.75 101 TRP A O 1
ATOM 818 N N . GLY A 1 102 ? 5.82 8.391 -8.328 1 98.62 102 GLY A N 1
ATOM 819 C CA . GLY A 1 102 ? 7.047 8.266 -7.555 1 98.62 102 GLY A CA 1
ATOM 820 C C . GLY A 1 102 ? 8.234 8.938 -8.211 1 98.62 102 GLY A C 1
ATOM 821 O O . GLY A 1 102 ? 9.047 9.578 -7.539 1 98.62 102 GLY A O 1
ATOM 822 N N . LEU A 1 103 ? 8.305 8.781 -9.523 1 98.62 103 LEU A N 1
ATOM 823 C CA . LEU A 1 103 ? 9.375 9.438 -10.266 1 98.62 103 LEU A CA 1
ATOM 824 C C . LEU A 1 103 ? 9.289 10.953 -10.117 1 98.62 103 LEU A C 1
ATOM 826 O O . LEU A 1 103 ? 10.312 11.625 -9.945 1 98.62 103 LEU A O 1
ATOM 830 N N . GLY A 1 104 ? 8.102 11.492 -10.164 1 98.38 104 GLY A N 1
ATOM 831 C CA . GLY A 1 104 ? 7.902 12.922 -10.008 1 98.38 104 GLY A CA 1
ATOM 832 C C . GLY A 1 104 ? 8.219 13.422 -8.609 1 98.38 104 GLY A C 1
ATOM 833 O O . GLY A 1 104 ? 8.578 14.594 -8.43 1 98.38 104 GLY A O 1
ATOM 834 N N . PHE A 1 105 ? 8.133 12.531 -7.688 1 98.56 105 PHE A N 1
ATOM 835 C CA . PHE A 1 105 ? 8.289 12.914 -6.289 1 98.56 105 PHE A CA 1
ATOM 836 C C . PHE A 1 105 ? 9.695 12.602 -5.797 1 98.56 105 PHE A C 1
ATOM 838 O O . PHE A 1 105 ? 10.078 13.016 -4.699 1 98.56 105 PHE A O 1
ATOM 845 N N . ALA A 1 106 ? 10.492 11.914 -6.562 1 98.38 106 ALA A N 1
ATOM 846 C CA . ALA A 1 106 ? 11.766 11.344 -6.152 1 98.38 106 ALA A CA 1
ATOM 847 C C . ALA A 1 106 ? 12.719 12.422 -5.641 1 98.38 106 ALA A C 1
ATOM 849 O O . ALA A 1 106 ? 13.32 12.273 -4.574 1 98.38 106 ALA A O 1
ATOM 850 N N . SER A 1 107 ? 12.82 13.516 -6.395 1 98 107 SER A N 1
ATOM 851 C CA . SER A 1 107 ? 13.742 14.578 -6.012 1 98 107 SER A CA 1
ATOM 852 C C . SER A 1 107 ? 13.336 15.211 -4.684 1 98 107 SER A C 1
ATOM 854 O O . SER A 1 107 ? 14.188 15.516 -3.848 1 98 107 SER A O 1
ATOM 856 N N . GLN A 1 108 ? 12.086 15.414 -4.492 1 97.62 108 GLN A N 1
ATOM 857 C CA . GLN A 1 108 ? 11.578 15.992 -3.252 1 97.62 108 GLN A CA 1
ATOM 858 C C . GLN A 1 108 ? 11.828 15.062 -2.07 1 97.62 108 GLN A C 1
ATOM 860 O O . GLN A 1 108 ? 12.25 15.508 -1.001 1 97.62 108 GLN A O 1
ATOM 865 N N . LEU A 1 109 ? 11.586 13.766 -2.293 1 97.31 109 LEU A N 1
ATOM 866 C CA . LEU A 1 109 ? 11.812 12.812 -1.214 1 97.31 109 LEU A CA 1
ATOM 867 C C . LEU A 1 109 ? 13.289 12.781 -0.815 1 97.31 109 LEU A C 1
ATOM 869 O O . LEU A 1 109 ? 13.609 12.75 0.374 1 97.31 109 LEU A O 1
ATOM 873 N N . LYS A 1 110 ? 14.117 12.766 -1.792 1 96.31 110 LYS A N 1
ATOM 874 C CA . LYS A 1 110 ? 15.562 12.766 -1.544 1 96.31 110 LYS A CA 1
ATOM 875 C C . LYS A 1 110 ? 15.969 13.953 -0.684 1 96.31 110 LYS A C 1
ATOM 877 O O . LYS A 1 110 ? 16.719 13.797 0.284 1 96.31 110 LYS A O 1
ATOM 882 N N . THR A 1 111 ? 15.477 15.109 -1.029 1 96.19 111 THR A N 1
ATOM 883 C CA . THR A 1 111 ? 15.805 16.328 -0.299 1 96.19 111 THR A CA 1
ATOM 884 C C . THR A 1 111 ? 15.312 16.25 1.145 1 96.19 111 THR A C 1
ATOM 886 O O . THR A 1 111 ? 16.047 16.594 2.074 1 96.19 111 THR A O 1
ATOM 889 N N . ILE A 1 112 ? 14.141 15.719 1.349 1 94.56 112 ILE A N 1
ATOM 890 C CA . ILE A 1 112 ? 13.523 15.617 2.666 1 94.56 112 ILE A CA 1
ATOM 891 C C . ILE A 1 112 ? 14.328 14.672 3.549 1 94.56 112 ILE A C 1
ATOM 893 O O . ILE A 1 112 ? 14.633 14.992 4.699 1 94.56 112 ILE A O 1
ATOM 897 N N . LEU A 1 113 ? 14.719 13.555 2.984 1 92.12 113 LEU A N 1
ATOM 898 C CA . LEU A 1 113 ? 15.367 12.508 3.773 1 92.12 113 LEU A CA 1
ATOM 899 C C . LEU A 1 113 ? 16.844 12.844 4.016 1 92.12 113 LEU A C 1
ATOM 901 O O . LEU A 1 113 ? 17.422 12.391 5 1 92.12 113 LEU A O 1
ATOM 905 N N . GLU A 1 114 ? 17.359 13.57 3.166 1 89.56 114 GLU A N 1
ATOM 906 C CA . GLU A 1 114 ? 18.75 13.969 3.365 1 89.56 114 GLU A CA 1
ATOM 907 C C . GLU A 1 114 ? 18.844 15.148 4.328 1 89.56 114 GLU A C 1
ATOM 909 O O . GLU A 1 114 ? 19.875 15.352 4.969 1 89.56 114 GLU A O 1
ATOM 914 N N . THR A 1 115 ? 17.828 15.953 4.391 1 85.31 115 THR A N 1
ATOM 915 C CA . THR A 1 115 ? 17.828 17.078 5.309 1 85.31 115 THR A CA 1
ATOM 916 C C . THR A 1 115 ? 17.453 16.625 6.723 1 85.31 115 THR A C 1
ATOM 918 O O . THR A 1 115 ? 17.969 17.172 7.703 1 85.31 115 THR A O 1
ATOM 921 N N . GLU A 1 116 ? 16.5 15.805 6.902 1 72.12 116 GLU A N 1
ATOM 922 C CA . GLU A 1 116 ? 16.094 15.312 8.219 1 72.12 116 GLU A CA 1
ATOM 923 C C . GLU A 1 116 ? 17.219 14.508 8.867 1 72.12 116 GLU A C 1
ATOM 925 O O . GLU A 1 116 ? 17.297 14.422 10.094 1 72.12 116 GLU A O 1
ATOM 930 N N . THR A 1 117 ? 17.984 13.852 8.078 1 56.66 117 THR A N 1
ATOM 931 C CA . THR A 1 117 ? 19.109 13.117 8.648 1 56.66 117 THR A CA 1
ATOM 932 C C . THR A 1 117 ? 20.25 14.07 9.008 1 56.66 117 THR A C 1
ATOM 934 O O . THR A 1 117 ? 21.219 13.672 9.672 1 56.66 117 THR A O 1
ATOM 937 N N . VAL A 1 118 ? 20.094 15.445 8.633 1 45.81 118 VAL A N 1
ATOM 938 C CA . VAL A 1 118 ? 21.141 16.344 9.117 1 45.81 118 VAL A CA 1
ATOM 939 C C . VAL A 1 118 ? 20.703 17.016 10.414 1 45.81 118 VAL A C 1
ATOM 941 O O . VAL A 1 118 ? 19.531 17.406 10.547 1 45.81 118 VAL A O 1
ATOM 944 N N . MET B 1 1 ? 21.234 9.742 13.477 1 32.81 1 MET B N 1
ATOM 945 C CA . MET B 1 1 ? 20.703 9.719 12.117 1 32.81 1 MET B CA 1
ATOM 946 C C . MET B 1 1 ? 20.172 8.336 11.766 1 32.81 1 MET B C 1
ATOM 948 O O . MET B 1 1 ? 20.906 7.344 11.828 1 32.81 1 MET B O 1
ATOM 952 N N . TYR B 1 2 ? 19.016 8.062 12.148 1 47.53 2 TYR B N 1
ATOM 953 C CA . TYR B 1 2 ? 18.562 6.695 11.93 1 47.53 2 TYR B CA 1
ATOM 954 C C . TYR B 1 2 ? 18.828 6.258 10.492 1 47.53 2 TYR B C 1
ATOM 956 O O . TYR B 1 2 ? 18.281 6.836 9.547 1 47.53 2 TYR B O 1
ATOM 964 N N . GLN B 1 3 ? 20.109 5.879 10.242 1 51 3 GLN B N 1
ATOM 965 C CA . GLN B 1 3 ? 20.578 5.445 8.93 1 51 3 GLN B CA 1
ATOM 966 C C . GLN B 1 3 ? 19.703 4.32 8.375 1 51 3 GLN B C 1
ATOM 968 O O . GLN B 1 3 ? 19.469 3.318 9.062 1 51 3 GLN B O 1
ATOM 973 N N . ARG B 1 4 ? 18.828 4.844 7.543 1 64.56 4 ARG B N 1
ATOM 974 C CA . ARG B 1 4 ? 18.125 3.756 6.867 1 64.56 4 ARG B CA 1
ATOM 975 C C . ARG B 1 4 ? 19.109 2.697 6.371 1 64.56 4 ARG B C 1
ATOM 977 O O . ARG B 1 4 ? 20.141 3.025 5.785 1 64.56 4 ARG B O 1
ATOM 984 N N . LYS B 1 5 ? 19.156 1.532 6.82 1 64.06 5 LYS B N 1
ATOM 985 C CA . LYS B 1 5 ? 20.078 0.452 6.461 1 64.06 5 LYS B CA 1
ATOM 986 C C . LYS B 1 5 ? 20.031 0.172 4.965 1 64.06 5 LYS B C 1
ATOM 988 O O . LYS B 1 5 ? 21.062 -0.062 4.34 1 64.06 5 LYS B O 1
ATOM 993 N N . ILE B 1 6 ? 18.828 0.351 4.273 1 71.88 6 ILE B N 1
ATOM 994 C CA . ILE B 1 6 ? 18.75 0.111 2.838 1 71.88 6 ILE B CA 1
ATOM 995 C C . ILE B 1 6 ? 18.391 1.406 2.117 1 71.88 6 ILE B C 1
ATOM 997 O O . ILE B 1 6 ? 17.297 1.956 2.33 1 71.88 6 ILE B O 1
ATOM 1001 N N . PRO B 1 7 ? 19.406 1.889 1.344 1 85 7 PRO B N 1
ATOM 1002 C CA . PRO B 1 7 ? 19.141 3.156 0.656 1 85 7 PRO B CA 1
ATOM 1003 C C . PRO B 1 7 ? 17.969 3.074 -0.315 1 85 7 PRO B C 1
ATOM 1005 O O . PRO B 1 7 ? 17.734 2.027 -0.923 1 85 7 PRO B O 1
ATOM 1008 N N . ILE B 1 8 ? 17.281 4.164 -0.449 1 90.19 8 ILE B N 1
ATOM 1009 C CA . ILE B 1 8 ? 16.172 4.27 -1.399 1 90.19 8 ILE B CA 1
ATOM 1010 C C . ILE B 1 8 ? 16.734 4.48 -2.807 1 90.19 8 ILE B C 1
ATOM 1012 O O . ILE B 1 8 ? 17.656 5.266 -3.006 1 90.19 8 ILE B O 1
ATOM 1016 N N . ASP B 1 9 ? 16.281 3.666 -3.734 1 94.19 9 ASP B N 1
ATOM 1017 C CA . ASP B 1 9 ? 16.562 3.9 -5.145 1 94.19 9 ASP B CA 1
ATOM 1018 C C . ASP B 1 9 ? 15.648 4.973 -5.727 1 94.19 9 ASP B C 1
ATOM 1020 O O . ASP B 1 9 ? 14.531 4.676 -6.145 1 94.19 9 ASP B O 1
ATOM 1024 N N . TYR B 1 10 ? 16.156 6.168 -5.891 1 95.88 10 TYR B N 1
ATOM 1025 C CA . TYR B 1 10 ? 15.328 7.301 -6.297 1 95.88 10 TYR B CA 1
ATOM 1026 C C . TYR B 1 10 ? 15.047 7.266 -7.797 1 95.88 10 TYR B C 1
ATOM 1028 O O . TYR B 1 10 ? 14.227 8.039 -8.305 1 95.88 10 TYR B O 1
ATOM 1036 N N . ASP B 1 11 ? 15.703 6.316 -8.484 1 96.12 11 ASP B N 1
ATOM 1037 C CA . ASP B 1 11 ? 15.453 6.172 -9.914 1 96.12 11 ASP B CA 1
ATOM 1038 C C . ASP B 1 11 ? 14.305 5.203 -10.172 1 96.12 11 ASP B C 1
ATOM 1040 O O . ASP B 1 11 ? 13.867 5.047 -11.312 1 96.12 11 ASP B O 1
ATOM 1044 N N . CYS B 1 12 ? 13.875 4.613 -9.18 1 96.5 12 CYS B N 1
ATOM 1045 C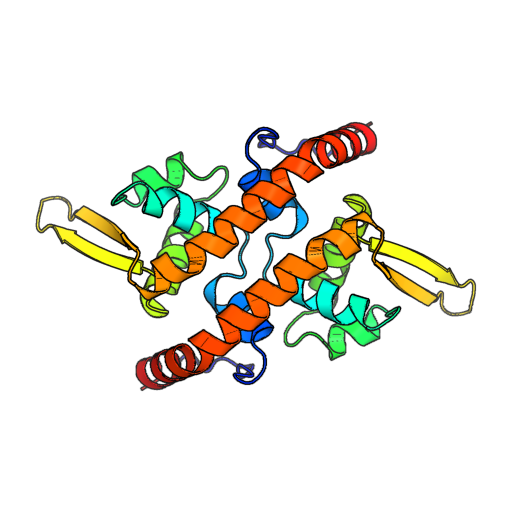 CA . CYS B 1 12 ? 12.703 3.746 -9.266 1 96.5 12 CYS B CA 1
ATOM 1046 C C . CYS B 1 12 ? 11.484 4.414 -8.648 1 96.5 12 CYS B C 1
ATOM 1048 O O . CYS B 1 12 ? 11.359 4.477 -7.422 1 96.5 12 CYS B O 1
ATOM 1050 N N . GLY B 1 13 ? 10.57 4.758 -9.492 1 98.31 13 GLY B N 1
ATOM 1051 C CA . GLY B 1 13 ? 9.383 5.473 -9.031 1 98.31 13 GLY B CA 1
ATOM 1052 C C . GLY B 1 13 ? 8.531 4.664 -8.07 1 98.31 13 GLY B C 1
ATOM 1053 O O . GLY B 1 13 ? 7.988 5.207 -7.109 1 98.31 13 GLY B O 1
ATOM 1054 N N . LEU B 1 14 ? 8.484 3.438 -8.414 1 97.88 14 LEU B N 1
ATOM 1055 C CA . LEU B 1 14 ? 7.668 2.564 -7.574 1 97.88 14 LEU B CA 1
ATOM 1056 C C . LEU B 1 14 ? 8.258 2.457 -6.172 1 97.88 14 LEU B C 1
ATOM 1058 O O . LEU B 1 14 ? 7.523 2.516 -5.18 1 97.88 14 LEU B O 1
ATOM 1062 N N . THR B 1 15 ? 9.555 2.348 -6.02 1 96.75 15 THR B N 1
ATOM 1063 C CA . THR B 1 15 ? 10.234 2.322 -4.73 1 96.75 15 THR B CA 1
ATOM 1064 C C . THR B 1 15 ? 9.977 3.613 -3.957 1 96.75 15 THR B C 1
ATOM 1066 O O . THR B 1 15 ? 9.672 3.578 -2.762 1 96.75 15 THR B O 1
ATOM 1069 N N . VAL 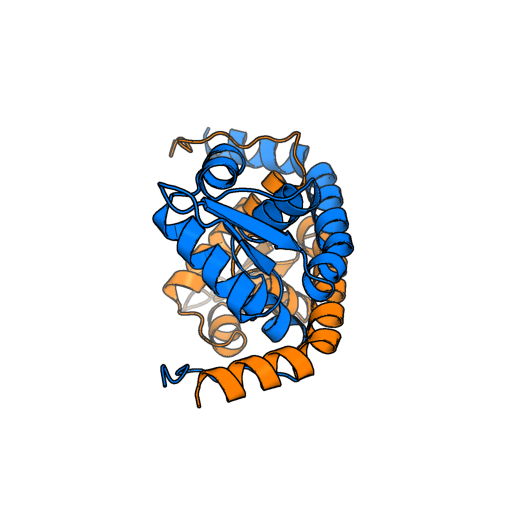B 1 16 ? 10.016 4.703 -4.648 1 97.69 16 VAL B N 1
ATOM 1070 C CA . VAL B 1 16 ? 9.766 6 -4.035 1 97.69 16 VAL B CA 1
ATOM 1071 C C . VAL B 1 16 ? 8.32 6.07 -3.543 1 97.69 16 VAL B C 1
ATOM 1073 O O . VAL B 1 16 ? 8.07 6.453 -2.4 1 97.69 16 VAL B O 1
ATOM 1076 N N . ALA B 1 17 ? 7.406 5.641 -4.391 1 98.38 17 ALA B N 1
ATOM 1077 C CA . ALA B 1 17 ? 5.992 5.672 -4.031 1 98.38 17 ALA B CA 1
ATOM 1078 C C . ALA B 1 17 ? 5.719 4.809 -2.805 1 98.38 17 ALA B C 1
ATOM 1080 O O . ALA B 1 17 ? 5 5.223 -1.894 1 98.38 17 ALA B O 1
ATOM 1081 N N . MET B 1 18 ? 6.312 3.629 -2.736 1 97.25 18 MET B N 1
ATOM 1082 C CA . MET B 1 18 ? 6.031 2.709 -1.64 1 97.25 18 MET B CA 1
ATOM 1083 C C . MET B 1 18 ? 6.684 3.188 -0.346 1 97.25 18 MET B C 1
ATOM 1085 O O . MET B 1 18 ? 6.176 2.924 0.745 1 97.25 18 MET B O 1
ATOM 1089 N N . GLU B 1 19 ? 7.734 3.969 -0.48 1 96.44 19 GLU B N 1
ATOM 1090 C CA . GLU B 1 19 ? 8.305 4.605 0.703 1 96.44 19 GLU B CA 1
ATOM 1091 C C . GLU B 1 19 ? 7.328 5.598 1.323 1 96.44 19 GLU B C 1
ATOM 1093 O O . GLU B 1 19 ? 7.219 5.688 2.549 1 96.44 19 GLU B O 1
ATOM 1098 N N . VAL B 1 20 ? 6.602 6.246 0.499 1 98 20 VAL B N 1
ATOM 1099 C CA . VAL B 1 20 ? 5.773 7.363 0.935 1 98 20 VAL B CA 1
ATOM 1100 C C . VAL B 1 20 ? 4.395 6.855 1.349 1 98 20 VAL B C 1
ATOM 1102 O O . VAL B 1 20 ? 3.873 7.238 2.398 1 98 20 VAL B O 1
ATOM 1105 N N . VAL B 1 21 ? 3.859 5.895 0.5 1 98 21 VAL B N 1
ATOM 1106 C CA . VAL B 1 21 ? 2.455 5.574 0.73 1 98 21 VAL B CA 1
ATOM 1107 C C . VAL B 1 21 ? 2.277 4.062 0.822 1 98 21 VAL B C 1
ATOM 1109 O O . VAL B 1 21 ? 1.152 3.564 0.901 1 98 21 VAL B O 1
ATOM 1112 N N . GLY B 1 22 ? 3.352 3.312 0.829 1 96.44 22 GLY B N 1
ATOM 1113 C CA . GLY B 1 22 ? 3.297 1.858 0.852 1 96.44 22 GLY B CA 1
ATOM 1114 C C . GLY B 1 22 ? 2.879 1.299 2.197 1 96.44 22 GLY B C 1
ATOM 1115 O O . GLY B 1 22 ? 3.713 0.798 2.955 1 96.44 22 GLY B O 1
ATOM 1116 N N . SER B 1 23 ? 1.698 1.402 2.547 1 95.44 23 SER B N 1
ATOM 1117 C CA . SER B 1 23 ? 1.123 0.835 3.764 1 95.44 23 SER B CA 1
ATOM 1118 C C . SER B 1 23 ? -0.363 0.542 3.586 1 95.44 23 SER B C 1
ATOM 1120 O O . SER B 1 23 ? -1.007 1.088 2.688 1 95.44 23 SER B O 1
ATOM 1122 N N . LYS B 1 24 ? -0.886 -0.202 4.457 1 94.25 24 LYS B N 1
ATOM 1123 C CA . LYS B 1 24 ? -2.287 -0.603 4.383 1 94.25 24 LYS B CA 1
ATOM 1124 C C . LYS B 1 24 ? -3.213 0.584 4.637 1 94.25 24 LYS B C 1
ATOM 1126 O O . LYS B 1 24 ? -4.328 0.63 4.117 1 94.25 24 LYS B O 1
ATOM 1131 N N . TRP B 1 25 ? -2.662 1.672 5.273 1 96.94 25 TRP B N 1
ATOM 1132 C CA . TRP B 1 25 ? -3.57 2.652 5.859 1 96.94 25 TRP B CA 1
ATOM 1133 C C . TRP B 1 25 ? -3.459 3.994 5.141 1 96.94 25 TRP B C 1
ATOM 1135 O O . TRP B 1 25 ? -4.387 4.805 5.188 1 96.94 25 TRP B O 1
ATOM 1145 N N . LYS B 1 26 ? -2.439 4.246 4.461 1 98.19 26 LYS B N 1
ATOM 1146 C CA . LYS B 1 26 ? -2.104 5.613 4.086 1 98.19 26 LYS B CA 1
ATOM 1147 C C . LYS B 1 26 ? -3.061 6.145 3.021 1 98.19 26 LYS B C 1
ATOM 1149 O O . LYS B 1 26 ? -3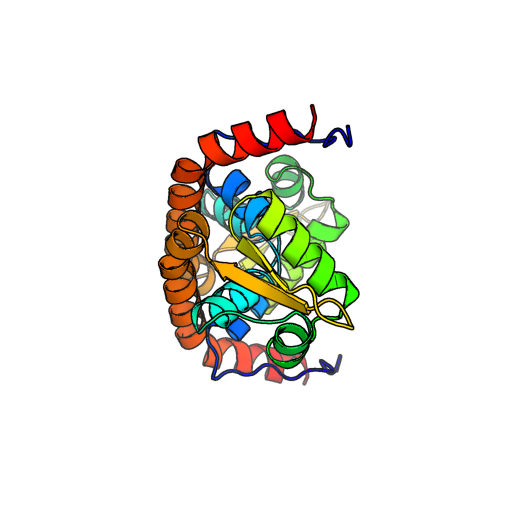.475 7.305 3.072 1 98.19 26 LYS B O 1
ATOM 1154 N N . PHE B 1 27 ? -3.443 5.289 2.137 1 98.38 27 PHE B N 1
ATOM 1155 C CA . PHE B 1 27 ? -4.371 5.738 1.106 1 98.38 27 PHE B CA 1
ATOM 1156 C C . PHE B 1 27 ? -5.727 6.09 1.713 1 98.38 27 PHE B C 1
ATOM 1158 O O . PHE B 1 27 ? -6.328 7.105 1.357 1 98.38 27 PHE B O 1
ATOM 1165 N N . CYS B 1 28 ? -6.164 5.336 2.646 1 98.12 28 CYS B N 1
ATOM 1166 C CA . CYS B 1 28 ? -7.434 5.613 3.312 1 98.12 28 CYS B CA 1
ATOM 1167 C C . CYS B 1 28 ? -7.348 6.887 4.145 1 98.12 28 CYS B C 1
ATOM 1169 O O . CYS B 1 28 ? -8.281 7.695 4.145 1 98.12 28 CYS B O 1
ATOM 1171 N N . LEU B 1 29 ? -6.25 7.051 4.785 1 98.69 29 LEU B N 1
ATOM 1172 C CA . LEU B 1 29 ? -6.039 8.258 5.578 1 98.69 29 LEU B CA 1
ATOM 1173 C C . LEU B 1 29 ? -6.074 9.5 4.695 1 98.69 29 LEU B C 1
ATOM 1175 O O . LEU B 1 29 ? -6.754 10.477 5.02 1 98.69 29 LEU B O 1
ATOM 1179 N N . LEU B 1 30 ? -5.367 9.406 3.559 1 98.81 30 LEU B N 1
ATOM 1180 C CA . LEU B 1 30 ? -5.301 10.547 2.65 1 98.81 30 LEU B CA 1
ATOM 1181 C C . LEU B 1 30 ? -6.672 10.844 2.053 1 98.81 30 LEU B C 1
ATOM 1183 O O . LEU B 1 30 ? -7.035 12.016 1.875 1 98.81 30 LEU B O 1
ATOM 1187 N N . ASP B 1 31 ? -7.402 9.82 1.758 1 98.69 31 ASP B N 1
ATOM 1188 C CA . ASP B 1 31 ? -8.766 9.984 1.267 1 98.69 31 ASP B CA 1
ATOM 1189 C C . ASP B 1 31 ? -9.633 10.711 2.295 1 98.69 31 ASP B C 1
ATOM 1191 O O . ASP B 1 31 ? -10.344 11.656 1.958 1 98.69 31 ASP B O 1
ATOM 1195 N N . GLU B 1 32 ? -9.578 10.297 3.533 1 98.62 32 GLU B N 1
ATOM 1196 C CA . GLU B 1 32 ? -10.375 10.906 4.594 1 98.62 32 GLU B CA 1
ATOM 1197 C C . GLU B 1 32 ? -9.992 12.367 4.805 1 98.62 32 GLU B C 1
ATOM 1199 O O . GLU B 1 32 ? -10.859 13.234 4.934 1 98.62 32 GLU B O 1
ATOM 1204 N N . ILE B 1 33 ? -8.734 12.656 4.762 1 98.81 33 ILE B N 1
ATOM 1205 C CA . ILE B 1 33 ? -8.242 14 5.016 1 98.81 33 ILE B CA 1
ATOM 1206 C C . ILE B 1 33 ? -8.594 14.906 3.836 1 98.81 33 ILE B C 1
ATOM 1208 O O . ILE B 1 33 ? -8.789 16.109 4.012 1 98.81 33 ILE B O 1
ATOM 1212 N N . SER B 1 34 ? -8.688 14.305 2.666 1 98.75 34 SER B N 1
ATOM 1213 C CA . SER B 1 34 ? -9.039 15.078 1.481 1 98.75 34 SER B CA 1
ATOM 1214 C C . SER B 1 34 ? -10.438 15.68 1.607 1 98.75 34 SER B C 1
ATOM 1216 O O . SER B 1 34 ? -10.781 16.625 0.89 1 98.75 34 SER B O 1
ATOM 1218 N N . LYS B 1 35 ? -11.234 15.172 2.449 1 98.38 35 LYS B N 1
ATOM 1219 C CA . LYS B 1 35 ? -12.602 15.641 2.648 1 98.38 35 LYS B CA 1
ATOM 1220 C C . LYS B 1 35 ? -12.648 16.828 3.596 1 98.38 35 LYS B C 1
ATOM 1222 O O . LYS B 1 35 ? -13.711 17.422 3.812 1 98.38 35 LYS B O 1
ATOM 1227 N N . GLY B 1 36 ? -11.523 17.141 4.219 1 98.25 36 GLY B N 1
ATOM 1228 C CA . GLY B 1 36 ? -11.359 18.234 5.164 1 98.25 36 GLY B CA 1
ATOM 1229 C C . GLY B 1 36 ? -10.328 17.953 6.238 1 98.25 36 GLY B C 1
ATOM 1230 O O . GLY B 1 36 ? -9.914 16.812 6.422 1 98.25 36 GLY B O 1
ATOM 1231 N N . LYS B 1 37 ? -9.953 19.031 6.902 1 98.44 37 LYS B N 1
ATOM 1232 C CA . LYS B 1 37 ? -9 18.859 8 1 98.44 37 LYS B CA 1
ATOM 1233 C C . LYS B 1 37 ? -9.516 17.859 9.023 1 98.44 37 LYS B C 1
ATOM 1235 O O . LYS B 1 37 ? -10.711 17.828 9.344 1 98.44 37 LYS B O 1
ATOM 1240 N N . LYS B 1 38 ? -8.609 17.047 9.578 1 98.75 38 LYS B N 1
ATOM 1241 C CA . LYS B 1 38 ? -9.016 15.984 10.5 1 98.75 38 LYS B CA 1
ATOM 1242 C C . LYS B 1 38 ? -8.109 15.938 11.719 1 98.75 38 LYS B C 1
ATOM 1244 O O . LYS B 1 38 ? -6.906 16.188 11.617 1 98.75 38 LYS B O 1
ATOM 1249 N N . ARG B 1 39 ? -8.711 15.656 12.836 1 98.44 39 ARG B N 1
ATOM 1250 C CA . ARG B 1 39 ? -7.957 15.328 14.047 1 98.44 39 ARG B CA 1
ATOM 1251 C C . ARG B 1 39 ? -7.648 13.836 14.109 1 98.44 39 ARG B C 1
ATOM 1253 O O . ARG B 1 39 ? -8.352 13.023 13.516 1 98.44 39 ARG B O 1
ATOM 1260 N N . PRO B 1 40 ? -6.594 13.484 14.875 1 98.25 40 PRO B N 1
ATOM 1261 C CA . PRO B 1 40 ? -6.254 12.062 15.008 1 98.25 40 PRO B CA 1
ATOM 1262 C C . PRO B 1 40 ? -7.438 11.211 15.477 1 98.25 40 PRO B C 1
ATOM 1264 O O . PRO B 1 40 ? -7.668 10.125 14.945 1 98.25 40 PRO B O 1
ATOM 1267 N N . ARG B 1 41 ? -8.18 11.68 16.328 1 96.88 41 ARG B N 1
ATOM 1268 C CA . ARG B 1 41 ? -9.312 10.93 16.844 1 96.88 41 ARG B CA 1
ATOM 1269 C C . ARG B 1 41 ? -10.344 10.672 15.758 1 96.88 41 ARG B C 1
ATOM 1271 O O . ARG B 1 41 ? -10.938 9.586 15.703 1 96.88 41 ARG B O 1
ATOM 1278 N N . ASP B 1 42 ? -10.57 11.656 14.891 1 97.62 42 ASP B N 1
ATOM 1279 C CA . ASP B 1 42 ? -11.484 11.5 13.758 1 97.62 42 ASP B CA 1
ATOM 1280 C C . ASP B 1 42 ? -11 10.406 12.805 1 97.62 42 ASP B C 1
ATOM 1282 O O . ASP B 1 42 ? -11.805 9.648 12.258 1 97.62 42 ASP B O 1
ATOM 1286 N N . LEU B 1 43 ? -9.711 10.312 12.664 1 98.5 43 LEU B N 1
ATOM 1287 C CA . LEU B 1 43 ? -9.109 9.375 11.719 1 98.5 43 LEU B CA 1
ATOM 1288 C C . LEU B 1 43 ? -9.164 7.949 12.258 1 98.5 43 LEU B C 1
ATOM 1290 O O . LEU B 1 43 ? -9.406 7.008 11.5 1 98.5 43 LEU B O 1
ATOM 1294 N N . VAL B 1 44 ? -8.992 7.77 13.578 1 97.56 44 VAL B N 1
ATOM 1295 C CA . VAL B 1 44 ? -9.102 6.445 14.18 1 97.56 44 VAL B CA 1
ATOM 1296 C C . VAL B 1 44 ? -10.508 5.891 13.953 1 97.56 44 VAL B C 1
ATOM 1298 O O . VAL B 1 44 ? -10.672 4.703 13.672 1 97.56 44 VAL B O 1
ATOM 1301 N N . ASN B 1 45 ? -11.484 6.785 14 1 96 45 ASN B N 1
ATOM 1302 C CA . ASN B 1 45 ? -12.883 6.383 13.852 1 96 45 ASN B CA 1
ATOM 1303 C C . ASN B 1 45 ? -13.234 6.113 12.398 1 96 45 ASN B C 1
ATOM 1305 O O . ASN B 1 45 ? -14.086 5.27 12.109 1 96 45 ASN B O 1
ATOM 1309 N N . ALA B 1 46 ? -12.594 6.816 11.508 1 95.75 46 ALA B N 1
ATOM 1310 C CA . ALA B 1 46 ? -12.969 6.785 10.102 1 95.75 46 ALA B CA 1
ATOM 1311 C C . ALA B 1 46 ? -12.281 5.637 9.367 1 95.75 46 ALA B C 1
ATOM 1313 O O . ALA B 1 46 ? -12.797 5.121 8.375 1 95.75 46 ALA B O 1
ATOM 1314 N N . VAL B 1 47 ? -11.078 5.223 9.82 1 95.62 47 VAL B N 1
ATOM 1315 C CA . VAL B 1 47 ? -10.297 4.188 9.148 1 95.62 47 VAL B CA 1
ATOM 1316 C C . VAL B 1 47 ? -10.383 2.885 9.938 1 95.62 47 VAL B C 1
ATOM 1318 O O . VAL B 1 47 ? -9.727 2.732 10.977 1 95.62 47 VAL B O 1
ATOM 1321 N N . ASN B 1 48 ? -11.07 1.995 9.406 1 89.44 48 ASN B N 1
ATOM 1322 C CA . ASN B 1 48 ? -11.414 0.758 10.094 1 89.44 48 ASN B CA 1
ATOM 1323 C C . ASN B 1 48 ? -10.18 -0.091 10.383 1 89.44 48 ASN B C 1
ATOM 1325 O O . ASN B 1 48 ? -9.406 -0.386 9.477 1 89.44 48 ASN B O 1
ATOM 1329 N N . GLY B 1 49 ? -10.07 -0.353 11.727 1 92.62 49 GLY B N 1
ATOM 1330 C CA . GLY B 1 49 ? -9.07 -1.345 12.094 1 92.62 49 GLY B CA 1
ATOM 1331 C C . GLY B 1 49 ? -7.738 -0.734 12.477 1 92.62 49 GLY B C 1
ATOM 1332 O O . GLY B 1 49 ? -6.863 -1.422 13.016 1 92.62 49 GLY B O 1
ATOM 1333 N N . ILE B 1 50 ? -7.551 0.521 12.297 1 95.75 50 ILE B N 1
ATOM 1334 C CA . ILE B 1 50 ? -6.273 1.142 12.633 1 95.75 50 ILE B CA 1
ATOM 1335 C C . ILE B 1 50 ? -6.223 1.451 14.125 1 95.75 50 ILE B C 1
ATOM 1337 O O . ILE B 1 50 ? -7.223 1.884 14.711 1 95.75 50 ILE B O 1
ATOM 1341 N N . THR B 1 51 ? -5.137 1.17 14.781 1 96.94 51 THR B N 1
ATOM 1342 C CA . THR B 1 51 ? -4.945 1.54 16.188 1 96.94 51 THR B CA 1
ATOM 1343 C C . THR B 1 51 ? -4.352 2.941 16.297 1 96.94 51 THR B C 1
ATOM 1345 O O . THR B 1 51 ? -3.789 3.463 15.328 1 96.94 51 THR B O 1
ATOM 1348 N N . ARG B 1 52 ? -4.43 3.496 17.391 1 97.56 52 ARG B N 1
ATOM 1349 C CA . ARG B 1 52 ? -3.904 4.836 17.641 1 97.56 52 ARG B CA 1
ATOM 1350 C C . ARG B 1 52 ? -2.398 4.883 17.391 1 97.56 52 ARG B C 1
ATOM 1352 O O . ARG B 1 52 ? -1.888 5.848 16.828 1 97.56 52 ARG B O 1
ATOM 1359 N N . ARG B 1 53 ? -1.764 3.869 17.859 1 97.88 53 ARG B N 1
ATOM 1360 C CA . ARG B 1 53 ? -0.312 3.818 17.719 1 97.88 53 ARG B CA 1
ATOM 1361 C C . ARG B 1 53 ? 0.09 3.803 16.234 1 97.88 53 ARG B C 1
ATOM 1363 O O . ARG B 1 53 ? 0.962 4.566 15.828 1 97.88 53 ARG B O 1
ATOM 1370 N N . VAL B 1 54 ? -0.513 2.979 15.484 1 97.69 54 VAL B N 1
ATOM 1371 C CA . VAL B 1 54 ? -0.211 2.854 14.062 1 97.69 54 VAL B CA 1
ATOM 1372 C C . VAL B 1 54 ? -0.578 4.148 13.344 1 97.69 54 VAL B C 1
ATOM 1374 O O . VAL B 1 54 ? 0.188 4.641 12.516 1 97.69 54 VAL B O 1
ATOM 1377 N N . LEU B 1 55 ? -1.704 4.703 13.711 1 98.5 55 LEU B N 1
ATOM 1378 C CA . LEU B 1 55 ? -2.145 5.965 13.125 1 98.5 55 LEU B CA 1
ATOM 1379 C C . LEU B 1 55 ? -1.098 7.055 13.328 1 98.5 55 LEU B C 1
ATOM 1381 O O . LEU B 1 55 ? -0.701 7.727 12.375 1 98.5 55 LEU B O 1
ATOM 1385 N N . GLN B 1 56 ? -0.661 7.195 14.484 1 98.31 56 GLN B N 1
ATOM 1386 C CA . GLN B 1 56 ? 0.297 8.25 14.797 1 98.31 56 GLN B CA 1
ATOM 1387 C C . GLN B 1 56 ? 1.577 8.094 13.984 1 98.31 56 GLN B C 1
ATOM 1389 O O . GLN B 1 56 ? 2.125 9.07 13.477 1 98.31 56 GLN B O 1
ATOM 1394 N N . ASN B 1 57 ? 1.973 6.875 13.906 1 98.19 57 ASN B N 1
ATOM 1395 C CA . ASN B 1 57 ? 3.164 6.598 13.117 1 98.19 57 ASN B CA 1
ATOM 1396 C C . ASN B 1 57 ? 2.959 6.969 11.648 1 98.19 57 ASN B C 1
ATOM 1398 O O . ASN B 1 57 ? 3.832 7.578 11.031 1 98.19 57 ASN B O 1
ATOM 1402 N N . GLN B 1 58 ? 1.79 6.637 11.086 1 98.31 58 GLN B N 1
ATOM 1403 C CA . GLN B 1 58 ? 1.491 6.941 9.688 1 98.31 58 GLN B CA 1
ATOM 1404 C C . GLN B 1 58 ? 1.409 8.445 9.461 1 98.31 58 GLN B C 1
ATOM 1406 O O . GLN B 1 58 ? 1.903 8.953 8.453 1 98.31 58 GLN B O 1
ATOM 1411 N N . LEU B 1 59 ? 0.814 9.141 10.398 1 98.62 59 LEU B N 1
ATOM 1412 C CA . LEU B 1 59 ? 0.682 10.586 10.289 1 98.62 59 LEU B CA 1
ATOM 1413 C C . LEU B 1 59 ? 2.047 11.266 10.352 1 98.62 59 LEU B C 1
ATOM 1415 O O . LEU B 1 59 ? 2.332 12.172 9.57 1 98.62 59 LEU B O 1
ATOM 1419 N N . ARG B 1 60 ? 2.865 10.789 11.234 1 98.19 60 ARG B N 1
ATOM 1420 C CA . ARG B 1 60 ? 4.215 11.328 11.367 1 98.19 60 ARG B CA 1
ATOM 1421 C C . ARG B 1 60 ? 5.008 11.141 10.078 1 98.19 60 ARG B C 1
ATOM 1423 O O . ARG B 1 60 ? 5.672 12.062 9.609 1 98.19 60 ARG B O 1
ATOM 1430 N N . GLU B 1 61 ? 4.938 10 9.508 1 98 61 GLU B N 1
ATOM 1431 C CA . GLU B 1 61 ? 5.672 9.695 8.281 1 98 61 GLU B CA 1
ATOM 1432 C C . GLU B 1 61 ? 5.164 10.539 7.113 1 98 61 GLU B C 1
ATOM 1434 O O . GLU B 1 61 ? 5.957 11.078 6.34 1 98 61 GLU B O 1
ATOM 1439 N N . LEU B 1 62 ? 3.869 10.641 7.008 1 98.75 62 LEU B N 1
ATOM 1440 C CA . LEU B 1 62 ? 3.277 11.422 5.93 1 98.75 62 LEU B CA 1
ATOM 1441 C C . LEU B 1 62 ? 3.627 12.898 6.078 1 98.75 62 LEU B C 1
ATOM 1443 O O . LEU B 1 62 ? 3.818 13.602 5.078 1 98.75 62 LEU B O 1
ATOM 1447 N N . GLU B 1 63 ? 3.68 13.336 7.312 1 98.5 63 GLU B N 1
ATOM 1448 C CA . GLU B 1 63 ? 4.113 14.703 7.562 1 98.5 63 GLU B CA 1
ATOM 1449 C C . GLU B 1 63 ? 5.582 14.891 7.203 1 98.5 63 GLU B C 1
ATOM 1451 O O . GLU B 1 63 ? 5.945 15.859 6.535 1 98.5 63 GLU B O 1
ATOM 1456 N N . LEU B 1 64 ? 6.398 13.945 7.629 1 97.44 64 LEU B N 1
ATOM 1457 C CA . LEU B 1 64 ? 7.828 13.992 7.344 1 97.44 64 LEU B CA 1
ATOM 1458 C C . LEU B 1 64 ? 8.086 14.039 5.84 1 97.44 64 LEU B C 1
ATOM 1460 O O . LEU B 1 64 ? 8.953 14.773 5.375 1 97.44 64 LEU B O 1
ATOM 1464 N N . HIS B 1 65 ? 7.285 13.328 5.078 1 98.06 65 HIS B N 1
ATOM 1465 C CA . HIS B 1 65 ? 7.488 13.227 3.637 1 98.06 65 HIS B CA 1
ATOM 1466 C C . HIS B 1 65 ? 6.812 14.383 2.9 1 98.06 65 HIS B C 1
ATOM 1468 O O . HIS B 1 65 ? 6.781 14.406 1.668 1 98.06 65 HIS B O 1
ATOM 1474 N N . GLY B 1 66 ? 6.168 15.242 3.672 1 97.88 66 GLY B N 1
ATOM 1475 C CA . GLY B 1 66 ? 5.605 16.438 3.068 1 97.88 66 GLY B CA 1
ATOM 1476 C C . GLY B 1 66 ? 4.258 16.203 2.414 1 97.88 66 GLY B C 1
ATOM 1477 O O . GLY B 1 66 ? 3.801 17.031 1.614 1 97.88 66 GLY B O 1
ATOM 1478 N N . ILE B 1 67 ? 3.666 15.148 2.729 1 98.81 67 ILE B N 1
ATOM 1479 C CA . ILE B 1 67 ? 2.371 14.797 2.154 1 98.81 67 ILE B CA 1
ATOM 1480 C C . ILE B 1 67 ? 1.253 15.445 2.963 1 98.81 67 ILE B C 1
ATOM 1482 O O . ILE B 1 67 ? 0.231 15.852 2.404 1 98.81 67 ILE B O 1
ATOM 1486 N N . LEU B 1 68 ? 1.479 15.539 4.246 1 98.88 68 LEU B N 1
ATOM 1487 C CA . LEU B 1 68 ? 0.523 16.188 5.137 1 98.88 68 LEU B CA 1
ATOM 1488 C C . LEU B 1 68 ? 1.131 17.438 5.77 1 98.88 68 LEU B C 1
ATOM 1490 O O . LEU B 1 68 ? 2.328 17.469 6.066 1 98.88 68 LEU B O 1
ATOM 1494 N N . GLY B 1 69 ? 0.266 18.406 5.898 1 98.69 69 GLY B N 1
ATOM 1495 C CA . GLY B 1 69 ? 0.532 19.484 6.836 1 98.69 69 GLY B CA 1
ATOM 1496 C C . GLY B 1 69 ? -0.224 19.344 8.141 1 98.69 69 GLY B C 1
ATOM 1497 O O . GLY B 1 69 ? -1.153 18.531 8.242 1 98.69 69 GLY B O 1
ATOM 1498 N N . LYS B 1 70 ? 0.233 20.094 9.117 1 97.75 70 LYS B N 1
ATOM 1499 C CA . LYS B 1 70 ? -0.311 19.984 10.469 1 97.75 70 LYS B CA 1
ATOM 1500 C C . LYS B 1 70 ? -0.535 21.375 11.078 1 97.75 70 LYS B C 1
ATOM 1502 O O . LYS B 1 70 ? 0.358 22.219 11.047 1 97.75 70 LYS B O 1
ATOM 1507 N N . THR B 1 71 ? -1.759 21.656 11.492 1 98.06 71 THR B N 1
ATOM 1508 C CA . THR B 1 71 ? -2.07 22.859 12.234 1 98.06 71 THR B CA 1
ATOM 1509 C C . THR B 1 71 ? -2.209 22.562 13.727 1 98.06 71 THR B C 1
ATOM 1511 O O . THR B 1 71 ? -2.938 21.641 14.117 1 98.06 71 THR B O 1
ATOM 1514 N N . VAL B 1 72 ? -1.543 23.344 14.469 1 97.38 72 VAL B N 1
ATOM 1515 C CA . VAL B 1 72 ? -1.593 23.172 15.922 1 97.38 72 VAL B CA 1
ATOM 1516 C C . VAL B 1 72 ? -2.373 24.312 16.547 1 97.38 72 VAL B C 1
ATOM 1518 O O . VAL B 1 72 ? -2.109 25.484 16.266 1 97.38 72 VAL B O 1
ATOM 1521 N N . TYR B 1 73 ? -3.332 23.984 17.312 1 96.56 73 TYR B N 1
ATOM 1522 C CA . TYR B 1 73 ? -4.125 24.969 18.047 1 96.56 73 TYR B CA 1
ATOM 1523 C C . TYR B 1 73 ? -3.744 24.984 19.516 1 96.56 73 TYR B C 1
ATOM 1525 O O . TYR B 1 73 ? -3.857 23.969 20.203 1 96.56 73 TYR B O 1
ATOM 1533 N N . ASN B 1 74 ? -3.344 26.078 19.922 1 94.31 74 ASN B N 1
ATOM 1534 C CA . ASN B 1 74 ? -2.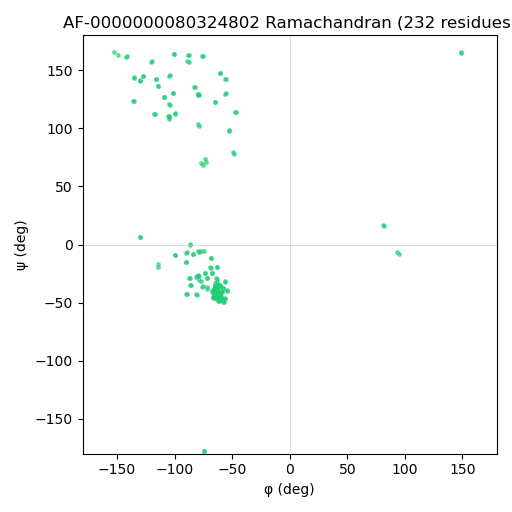926 26.234 21.297 1 94.31 74 ASN B CA 1
ATOM 1535 C C . ASN B 1 74 ? -4.125 26.328 22.234 1 94.31 74 ASN B C 1
ATOM 1537 O O . ASN B 1 74 ? -4.457 27.422 22.719 1 94.31 74 ASN B O 1
ATOM 1541 N N . GLU B 1 75 ? -4.777 25.281 22.391 1 93.12 75 GLU B N 1
ATOM 1542 C CA . GLU B 1 75 ? -5.887 25.125 23.312 1 93.12 75 GLU B CA 1
ATOM 1543 C C . GLU B 1 75 ? -5.602 24.016 24.328 1 93.12 75 GLU B C 1
ATOM 1545 O O . GLU B 1 75 ? -4.598 23.312 24.234 1 93.12 75 GLU B O 1
ATOM 1550 N N . THR B 1 76 ? -6.309 24.109 25.484 1 92 76 THR B N 1
ATOM 1551 C CA . THR B 1 76 ? -6.18 23.062 26.484 1 92 76 THR B CA 1
ATOM 1552 C C . THR B 1 76 ? -7.352 22.094 26.406 1 92 76 THR B C 1
ATOM 1554 O O . THR B 1 76 ? -8.508 22.484 26.562 1 92 76 THR B O 1
ATOM 1557 N N . PRO B 1 77 ? -6.945 20.828 25.984 1 90.56 77 PRO B N 1
ATOM 1558 C CA . PRO B 1 77 ? -5.668 20.234 25.578 1 90.56 77 PRO B CA 1
ATOM 1559 C C . PRO B 1 77 ? -5.242 20.656 24.172 1 90.56 77 PRO B C 1
ATOM 1561 O O . PRO B 1 77 ? -6.062 21.156 23.391 1 90.56 77 PRO B O 1
ATOM 1564 N N . LEU B 1 78 ? -4.004 20.5 23.812 1 94.44 78 LEU B N 1
ATOM 1565 C CA . LEU B 1 78 ? -3.486 20.828 22.484 1 94.44 78 LEU B CA 1
ATOM 1566 C C . LEU B 1 78 ? -4.273 20.094 21.406 1 94.44 78 LEU B C 1
ATOM 1568 O O . LEU B 1 78 ? -4.59 18.922 21.547 1 94.44 78 LEU B O 1
ATOM 1572 N N . ARG B 1 79 ? -4.684 20.812 20.453 1 95.94 79 ARG B N 1
ATOM 1573 C CA . ARG B 1 79 ? -5.438 20.25 19.328 1 95.94 79 ARG B CA 1
ATOM 1574 C C . ARG B 1 79 ? -4.652 20.359 18.031 1 95.94 79 ARG B C 1
ATOM 1576 O O . ARG B 1 79 ? -4.023 21.391 17.75 1 95.94 79 ARG B O 1
ATOM 1583 N N . VAL B 1 80 ? -4.688 19.266 17.297 1 97.88 80 VAL B N 1
ATOM 1584 C CA . VAL B 1 80 ? -3.994 19.266 16.016 1 97.88 80 VAL B CA 1
ATOM 1585 C C . VAL B 1 80 ? -4.941 18.812 14.914 1 97.88 80 VAL B C 1
ATOM 1587 O O . VAL B 1 80 ? -5.84 18 15.156 1 97.88 80 VAL B O 1
ATOM 1590 N N . GLU B 1 81 ? -4.723 19.438 13.742 1 98.75 81 GLU B N 1
ATOM 1591 C CA . GLU B 1 81 ? -5.449 19 12.547 1 98.75 81 GLU B CA 1
ATOM 1592 C C . GLU B 1 81 ? -4.5 18.766 11.375 1 98.75 81 GLU B C 1
ATOM 1594 O O . GLU B 1 81 ? -3.541 19.516 11.188 1 98.75 81 GLU B O 1
ATOM 1599 N N . TYR B 1 82 ? -4.801 17.766 10.664 1 98.88 82 TYR B N 1
ATOM 1600 C CA . TYR B 1 82 ? -4.004 17.438 9.484 1 98.88 82 TYR B CA 1
ATOM 1601 C C . TYR B 1 82 ? -4.734 17.828 8.211 1 98.88 82 TYR B C 1
ATOM 1603 O O . TYR B 1 82 ? -5.961 17.75 8.133 1 98.88 82 TYR B O 1
ATOM 1611 N N . TYR B 1 83 ? -3.975 18.266 7.199 1 98.88 83 TYR B N 1
ATOM 1612 C CA . TYR B 1 83 ? -4.496 18.594 5.879 1 98.88 83 TYR B CA 1
ATOM 1613 C C . TYR B 1 83 ? -3.537 18.141 4.781 1 98.88 83 TYR B C 1
ATOM 1615 O O . TYR B 1 83 ? -2.363 17.875 5.047 1 98.88 83 TYR B O 1
ATOM 1623 N N . LEU B 1 84 ? -4.035 18.047 3.598 1 98.88 84 LEU B N 1
ATOM 1624 C CA . LEU B 1 84 ? -3.186 17.672 2.475 1 98.88 84 LEU B CA 1
ATOM 1625 C C . LEU B 1 84 ? -2.373 18.859 1.983 1 98.88 84 LEU B C 1
ATOM 1627 O O . LEU B 1 84 ? -2.912 19.953 1.821 1 98.88 84 LEU B O 1
ATOM 1631 N N . THR B 1 85 ? -1.117 18.656 1.85 1 98.75 85 THR B N 1
ATOM 1632 C CA . THR B 1 85 ? -0.321 19.625 1.12 1 98.75 85 THR B CA 1
ATOM 1633 C C . THR B 1 85 ? -0.571 19.516 -0.381 1 98.75 85 THR B C 1
ATOM 1635 O O . THR B 1 85 ? -1.386 18.703 -0.822 1 98.75 85 THR B O 1
ATOM 1638 N N . GLU B 1 86 ? 0.172 20.344 -1.142 1 98.31 86 GLU B N 1
ATOM 1639 C CA . GLU B 1 86 ? 0.104 20.219 -2.594 1 98.31 86 GLU B CA 1
ATOM 1640 C C . GLU B 1 86 ? 0.574 18.844 -3.043 1 98.31 86 GLU B C 1
ATOM 1642 O O . GLU B 1 86 ? -0.05 18.219 -3.904 1 98.31 86 GLU B O 1
ATOM 1647 N N . SER B 1 87 ? 1.662 18.359 -2.414 1 98.38 87 SER B N 1
ATOM 1648 C CA . SER B 1 87 ? 2.156 17.016 -2.713 1 98.38 87 SER B CA 1
ATOM 1649 C C . SER B 1 87 ? 1.13 15.945 -2.344 1 98.38 87 SER B C 1
ATOM 1651 O O . SER B 1 87 ? 0.95 14.969 -3.074 1 98.38 87 SER B O 1
ATOM 1653 N N . GLY B 1 88 ? 0.469 16.172 -1.217 1 98.75 88 GLY B N 1
ATOM 1654 C CA . GLY B 1 88 ? -0.589 15.266 -0.816 1 98.75 88 GLY B CA 1
ATOM 1655 C C . GLY B 1 88 ? -1.739 15.219 -1.805 1 98.75 88 GLY B C 1
ATOM 1656 O O . GLY B 1 88 ? -2.246 14.141 -2.121 1 98.75 88 GLY B O 1
ATOM 1657 N N . GLU B 1 89 ? -2.123 16.391 -2.289 1 98.69 89 GLU B N 1
ATOM 1658 C CA . GLU B 1 89 ? -3.217 16.484 -3.252 1 98.69 89 GLU B CA 1
ATOM 1659 C C . GLU B 1 89 ? -2.871 15.758 -4.551 1 98.69 89 GLU B C 1
ATOM 1661 O O . GLU B 1 89 ? -3.752 15.203 -5.215 1 98.69 89 GLU B O 1
ATOM 1666 N N . SER B 1 90 ? -1.587 15.711 -4.879 1 98.62 90 SER B N 1
ATOM 1667 C CA . SER B 1 90 ? -1.146 15.094 -6.125 1 98.62 90 SER B CA 1
ATOM 1668 C C . SER B 1 90 ? -1.365 13.586 -6.105 1 98.62 90 SER B C 1
ATOM 1670 O O . SER B 1 90 ? -1.286 12.93 -7.145 1 98.62 90 SER B O 1
ATOM 1672 N N . ILE B 1 91 ? -1.688 12.984 -4.938 1 98.56 91 ILE B N 1
ATOM 1673 C CA . ILE B 1 91 ? -1.894 11.547 -4.781 1 98.56 91 ILE B CA 1
ATOM 1674 C C . ILE B 1 91 ? -3.363 11.211 -5.016 1 98.56 91 ILE B C 1
ATOM 1676 O O . ILE B 1 91 ? -3.713 10.039 -5.219 1 98.56 91 ILE B O 1
ATOM 1680 N N . LEU B 1 92 ? -4.23 12.188 -5.004 1 98.69 92 LEU B N 1
ATOM 1681 C CA . LEU B 1 92 ? -5.676 11.969 -5.004 1 98.69 92 LEU B CA 1
ATOM 1682 C C . LEU B 1 92 ? -6.109 11.219 -6.258 1 98.69 92 LEU B C 1
ATOM 1684 O O . LEU B 1 92 ? -6.992 10.359 -6.199 1 98.69 92 LEU B O 1
ATOM 1688 N N . PRO B 1 93 ? -5.461 11.477 -7.418 1 98.62 93 PRO B N 1
ATOM 1689 C CA . PRO B 1 93 ? -5.832 10.672 -8.594 1 98.62 93 PRO B CA 1
ATOM 1690 C C .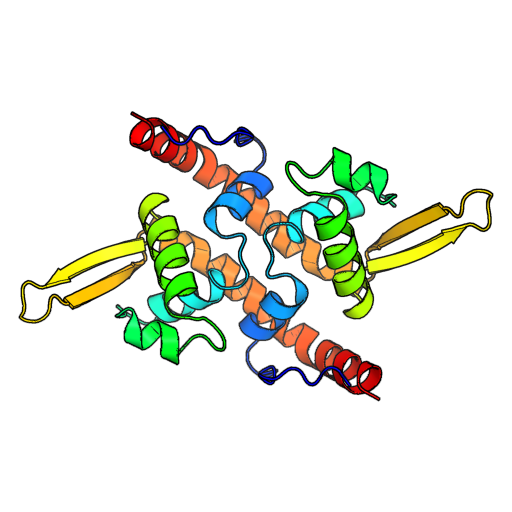 PRO B 1 93 ? -5.512 9.195 -8.414 1 98.62 93 PRO B C 1
ATOM 1692 O O . PRO B 1 93 ? -6.238 8.336 -8.93 1 98.62 93 PRO B O 1
ATOM 1695 N N . LEU B 1 94 ? -4.445 8.875 -7.738 1 98.62 94 LEU B N 1
ATOM 1696 C CA . LEU B 1 94 ? -4.109 7.484 -7.445 1 98.62 94 LEU B CA 1
ATOM 1697 C C . LEU B 1 94 ? -5.16 6.848 -6.543 1 98.62 94 LEU B C 1
ATOM 1699 O O . LEU B 1 94 ? -5.551 5.699 -6.754 1 98.62 94 LEU B O 1
ATOM 1703 N N . ILE B 1 95 ? -5.629 7.613 -5.574 1 98.56 95 ILE B N 1
ATOM 1704 C CA . ILE B 1 95 ? -6.66 7.145 -4.652 1 98.56 95 ILE B CA 1
ATOM 1705 C C . ILE B 1 95 ? -7.941 6.844 -5.426 1 98.56 95 ILE B C 1
ATOM 1707 O O . ILE B 1 95 ? -8.57 5.801 -5.215 1 98.56 95 ILE B O 1
ATOM 1711 N N . SER B 1 96 ? -8.25 7.742 -6.328 1 98.62 96 SER B N 1
ATOM 1712 C CA . SER B 1 96 ? -9.43 7.535 -7.152 1 98.62 96 SER B CA 1
ATOM 1713 C C . SER B 1 96 ? -9.297 6.277 -8.008 1 98.62 96 SER B C 1
ATOM 1715 O O . SER B 1 96 ? -10.25 5.508 -8.141 1 98.62 96 SER B O 1
ATOM 1717 N N . ALA B 1 97 ? -8.148 6.043 -8.578 1 98.62 97 ALA B N 1
ATOM 1718 C CA . ALA B 1 97 ? -7.898 4.867 -9.406 1 98.62 97 ALA B CA 1
ATOM 1719 C C . ALA B 1 97 ? -7.973 3.586 -8.586 1 98.62 97 ALA B C 1
ATOM 1721 O O . ALA B 1 97 ? -8.547 2.588 -9.031 1 98.62 97 ALA B O 1
ATOM 1722 N N . LEU B 1 98 ? -7.453 3.643 -7.414 1 98.56 98 LEU B N 1
ATOM 1723 C CA . LEU B 1 98 ? -7.516 2.5 -6.508 1 98.56 98 LEU B CA 1
ATOM 1724 C C . LEU B 1 98 ? -8.961 2.203 -6.109 1 98.56 98 LEU B C 1
ATOM 1726 O O . LEU B 1 98 ? -9.367 1.04 -6.074 1 98.56 98 LEU B O 1
ATOM 1730 N N . ASP B 1 99 ? -9.656 3.25 -5.828 1 98.56 99 ASP B N 1
ATOM 1731 C CA . ASP B 1 99 ? -11.055 3.107 -5.457 1 98.56 99 ASP B CA 1
ATOM 1732 C C . ASP B 1 99 ? -11.859 2.449 -6.582 1 98.56 99 ASP B C 1
ATOM 1734 O O . ASP B 1 99 ? -12.641 1.531 -6.336 1 98.56 99 ASP B O 1
ATOM 1738 N N . GLN B 1 100 ? -11.609 2.906 -7.758 1 98.75 100 GLN B N 1
ATOM 1739 C CA . GLN B 1 100 ? -12.32 2.361 -8.906 1 98.75 100 GLN B CA 1
ATOM 1740 C C . GLN B 1 100 ? -11.953 0.9 -9.141 1 98.75 100 GLN B C 1
ATOM 1742 O O . GLN B 1 100 ? -12.82 0.072 -9.422 1 98.75 100 GLN B O 1
ATOM 1747 N N . TRP B 1 101 ? -10.719 0.636 -9.078 1 98.75 101 TRP B N 1
ATOM 1748 C CA . TRP B 1 101 ? -10.289 -0.75 -9.234 1 98.75 101 TRP B CA 1
ATOM 1749 C C . TRP B 1 101 ? -10.914 -1.641 -8.172 1 98.75 101 TRP B C 1
ATOM 1751 O O . TRP B 1 101 ? -11.406 -2.73 -8.469 1 98.75 101 TRP B O 1
ATOM 1761 N N . GLY B 1 102 ? -10.844 -1.162 -6.93 1 98.62 102 GLY B N 1
ATOM 1762 C CA . GLY B 1 102 ? -11.406 -1.926 -5.824 1 98.62 102 GLY B CA 1
ATOM 1763 C C . GLY B 1 102 ? -12.883 -2.207 -5.988 1 98.62 102 GLY B C 1
ATOM 1764 O O . GLY B 1 102 ? -13.352 -3.309 -5.688 1 98.62 102 GLY B O 1
ATOM 1765 N N . LEU B 1 103 ? -13.594 -1.196 -6.465 1 98.62 103 LEU B N 1
ATOM 1766 C CA . LEU B 1 103 ? -15.016 -1.381 -6.719 1 98.62 103 LEU B CA 1
ATOM 1767 C C . LEU B 1 103 ? -15.25 -2.479 -7.754 1 98.62 103 LEU B C 1
ATOM 1769 O O . LEU B 1 103 ? -16.156 -3.297 -7.602 1 98.62 103 LEU B O 1
ATOM 1773 N N . GLY B 1 104 ? -14.453 -2.508 -8.781 1 98.38 104 GLY B N 1
ATOM 1774 C CA . GLY B 1 104 ? -14.562 -3.523 -9.812 1 98.38 104 GLY B CA 1
ATOM 1775 C C . GLY B 1 104 ? -14.211 -4.914 -9.328 1 98.38 104 GLY B C 1
ATOM 1776 O O . GLY B 1 104 ? -14.695 -5.91 -9.867 1 98.38 104 GLY B O 1
ATOM 1777 N N . PHE B 1 105 ? -13.43 -4.949 -8.305 1 98.56 105 PHE B N 1
ATOM 1778 C CA . PHE B 1 105 ? -12.914 -6.223 -7.812 1 98.56 105 PHE B CA 1
ATOM 1779 C C . PHE B 1 105 ? -13.727 -6.707 -6.613 1 98.56 105 PHE B C 1
ATOM 1781 O O . PHE B 1 105 ? -13.555 -7.844 -6.164 1 98.56 105 PHE B O 1
ATOM 1788 N N . ALA B 1 106 ? -14.602 -5.922 -6.086 1 98.38 106 ALA B N 1
ATOM 1789 C CA . ALA B 1 106 ? -15.281 -6.137 -4.809 1 98.38 106 ALA B CA 1
ATOM 1790 C C . ALA B 1 106 ? -16.047 -7.453 -4.816 1 98.38 106 ALA B C 1
ATOM 1792 O O . ALA B 1 106 ? -15.953 -8.242 -3.875 1 98.38 106 ALA B O 1
ATOM 1793 N N . SER B 1 107 ? -16.797 -7.68 -5.887 1 98.06 107 SER B N 1
ATOM 1794 C CA . SER B 1 107 ? -17.609 -8.891 -5.957 1 98.06 107 SER B CA 1
ATOM 1795 C C . SER B 1 107 ? -16.75 -10.141 -5.973 1 98.06 107 SER B C 1
ATOM 1797 O O . SER B 1 107 ? -17.078 -11.141 -5.332 1 98.06 107 SER B O 1
ATOM 1799 N N . GLN B 1 108 ? -15.672 -10.102 -6.676 1 97.69 108 GLN B N 1
ATOM 1800 C CA . GLN B 1 108 ? -14.75 -11.227 -6.742 1 97.69 108 GLN B CA 1
ATOM 1801 C C . GLN B 1 108 ? -14.102 -11.492 -5.387 1 97.69 108 GLN B C 1
ATOM 1803 O O . GLN B 1 108 ? -13.992 -12.648 -4.961 1 97.69 108 GLN B O 1
ATOM 1808 N N . LEU B 1 109 ? -13.703 -10.414 -4.723 1 97.31 109 LEU B N 1
ATOM 1809 C CA . LEU B 1 109 ? -13.086 -10.586 -3.412 1 97.31 109 LEU B CA 1
ATOM 1810 C C . LEU B 1 109 ? -14.07 -11.211 -2.424 1 97.31 109 LEU B C 1
ATOM 1812 O O . LEU B 1 109 ? -13.703 -12.102 -1.654 1 97.31 109 LEU B O 1
ATOM 1816 N N . LYS B 1 110 ? -15.258 -10.719 -2.449 1 96.38 110 LYS B N 1
ATOM 1817 C CA . LYS B 1 110 ? -16.297 -11.242 -1.569 1 96.38 110 LYS B CA 1
ATOM 1818 C C . LYS B 1 110 ? -16.484 -12.742 -1.77 1 96.38 110 LYS B C 1
ATOM 1820 O O . LYS B 1 110 ? -16.531 -13.5 -0.8 1 96.38 110 LYS B O 1
ATOM 1825 N N . THR B 1 111 ? -16.547 -13.156 -2.998 1 96.25 111 THR B N 1
ATOM 1826 C CA . THR B 1 111 ? -16.719 -14.562 -3.33 1 96.25 111 THR B CA 1
ATOM 1827 C C . THR B 1 111 ? -15.547 -15.398 -2.826 1 96.25 111 THR B C 1
ATOM 1829 O O . THR B 1 111 ? -15.742 -16.469 -2.24 1 96.25 111 THR B O 1
ATOM 1832 N N . ILE B 1 112 ? -14.352 -14.898 -2.975 1 94.62 112 ILE B N 1
ATOM 1833 C CA . ILE B 1 112 ? -13.133 -15.602 -2.592 1 94.62 112 ILE B CA 1
ATOM 1834 C C . ILE B 1 112 ? -13.094 -15.781 -1.077 1 94.62 112 ILE B C 1
ATOM 1836 O O . ILE B 1 112 ? -12.82 -16.875 -0.584 1 94.62 112 ILE B O 1
ATOM 1840 N N . LEU B 1 113 ? -13.43 -14.727 -0.375 1 92.19 113 LEU B N 1
ATOM 1841 C CA . LEU B 1 113 ? -13.281 -14.742 1.076 1 92.19 113 LEU B CA 1
ATOM 1842 C C . LEU B 1 113 ? -14.438 -15.5 1.731 1 92.19 113 LEU B C 1
ATOM 1844 O O . LEU B 1 113 ? -14.289 -16.031 2.834 1 92.19 113 LEU B O 1
ATOM 1848 N N . GLU B 1 114 ? -15.492 -15.508 1.101 1 89.69 114 GLU B N 1
ATOM 1849 C CA . GLU B 1 114 ? -16.625 -16.25 1.646 1 89.69 114 GLU B CA 1
ATOM 1850 C C . GLU B 1 114 ? -16.484 -17.75 1.342 1 89.69 114 GLU B C 1
ATOM 1852 O O . GLU B 1 114 ? -17.047 -18.578 2.053 1 89.69 114 GLU B O 1
ATOM 1857 N N . THR B 1 115 ? -15.805 -18.094 0.286 1 85.25 115 THR B N 1
ATOM 1858 C CA . THR B 1 115 ? -15.602 -19.484 -0.061 1 85.25 115 THR B CA 1
ATOM 1859 C C . THR B 1 115 ? -14.453 -20.078 0.749 1 85.25 115 THR B C 1
ATOM 1861 O O . THR B 1 115 ? -14.477 -21.266 1.103 1 85.25 115 THR B O 1
ATOM 1864 N N . GLU B 1 116 ? -13.375 -19.391 0.925 1 72.31 116 GLU B N 1
ATOM 1865 C CA . GLU B 1 116 ? -12.242 -19.891 1.703 1 72.31 116 GLU B CA 1
ATOM 1866 C C . GLU B 1 116 ? -12.625 -20.078 3.17 1 72.31 116 GLU B C 1
ATOM 1868 O O . GLU B 1 116 ? -12.031 -20.906 3.867 1 72.31 116 GLU B O 1
ATOM 1873 N N . THR B 1 117 ? -13.484 -19.25 3.678 1 57.19 117 THR B N 1
ATOM 1874 C CA . THR B 1 117 ? -13.922 -19.422 5.062 1 57.19 117 THR B CA 1
ATOM 1875 C C . THR B 1 117 ? -14.898 -20.594 5.18 1 57.19 117 THR B C 1
ATOM 1877 O O . THR B 1 117 ? -15.242 -21 6.289 1 57.19 117 THR B O 1
ATOM 1880 N N . VAL B 1 118 ? -15.312 -21.234 3.998 1 45.16 118 VAL B N 1
ATOM 1881 C CA . VAL B 1 118 ? -16.125 -22.438 4.184 1 45.16 118 VAL B CA 1
ATOM 1882 C C . VAL B 1 118 ? -15.242 -23.672 4.137 1 45.16 118 VAL B C 1
ATOM 1884 O O . VAL B 1 118 ? -14.32 -23.75 3.322 1 45.16 118 VAL B O 1
#

Sequence (236 aa):
MYQRKIPIDYDCGLTVAMEVVGSKWKFCLLDEISKGKKRPRDLVNAVNGITRRVLQNQLRELELHGILGKTVYNETPLRVEYYLTESGESILPLISALDQWGLGFASQLKTILETETVMYQRKIPIDYDCGLTVAMEVVGSKWKFCLLDEISKGKKRPRDLVNAVNGITRRVLQNQLRELELHGILGKTVYNETPLRVEYYLTESGESILPLISALDQWGLGFASQLKTILETETV

Secondary structure (DSSP, 8-state):
----SS---TT-HHHHHHHHH-STTHHHHHHHHHTS-B-HHHHHHHSTT--HHHHHHHHHHHHHTTSEEEEEE--SS-EEEEEE-HHHHTTHHHHHHHHHHHHHHHHHHHHHHHHHT-/----SS---TT-HHHHHHHHH-STTHHHHHHHHHTS-B-HHHHHHHSTT--HHHHHHHHHHHHHTTSEEEEEE-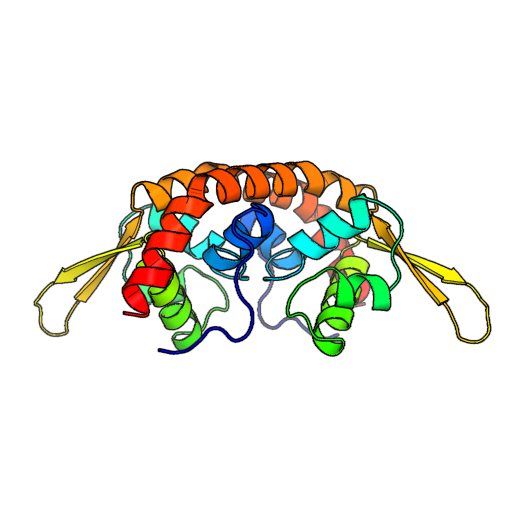-SS-EEEEEE-HHHHTTHHHHHHHHHHHHHHHHHHHHHHHHHT-

InterPro domains:
  IPR002577 Helix-turn-helix, HxlR type [PF01638] (20-107)
  IPR002577 Helix-turn-helix, HxlR type [PS51118] (12-110)
  IPR036388 Winged helix-like DNA-binding domain superfamily [G3DSA:1.10.10.10] (3-116)
  IPR036390 Winged helix DNA-binding domain superfamily [SSF46785] (9-108)